Protein AF-A0A8T5UH45-F1 (afdb_monomer_lite)

Radius of gyration: 17.78 Å; chains: 1; bounding box: 39×45×55 Å

pLDDT: mean 89.27, std 14.39, range [33.75, 98.69]

Sequence (213 aa):
VLITPREVNDIIELKKLLVTEFKIDLIEAEVTALQNVPESERVCVDTTSLLKSGEGMLVGSTAKGFVLVHAEVFETQFVSSRPFRVNAGDVSAYILVPSDDTDKKYRTKYLSELKGGDQVLVVNTNGGAKRVTVGRVKIETRPMLRLELDIDNRGKKIRINYIGQNAETIRLVNSVGTPVSIVDIKVGDKVLVHIGPEATHFGIKIKENIIEK

Foldseek 3Di:
DVDDDPDPVSVVVVVVVVFPWDFFDKDKWFFADKDKDAKAKWKKFQFPDFADQQKAWFKFLDLQKTFGKTALQDDDPVDDGDRRMTRHAGQNMWTWFADPDPVDRTDIDGSVPDAFQGWHWIAGPRRTIGITTTHGMDIDMAIKMKTWIWDDDPNDTDITITIGHLDQSIFTQFPVSHTDGPVPDDGRTMGMMGGGPVNVCPPPDPDDPDDDD

Structure (mmCIF, N/CA/C/O backbone):
data_AF-A0A8T5UH45-F1
#
_entry.id   AF-A0A8T5UH45-F1
#
loop_
_atom_site.group_PDB
_atom_site.id
_atom_site.type_symbol
_atom_site.label_atom_id
_atom_site.label_alt_id
_atom_site.label_comp_id
_atom_site.label_asym_id
_atom_site.label_entity_id
_atom_site.label_seq_id
_atom_site.pdbx_PDB_ins_code
_atom_site.Cartn_x
_atom_site.Cartn_y
_atom_site.Cartn_z
_atom_site.occupancy
_atom_site.B_iso_or_equiv
_atom_site.auth_seq_id
_atom_site.auth_comp_id
_atom_site.auth_asym_id
_atom_site.auth_atom_id
_atom_site.pdbx_PDB_model_num
ATOM 1 N N . VAL A 1 1 ? 20.965 -28.470 -23.904 1.00 57.56 1 VAL A N 1
ATOM 2 C CA . VAL A 1 1 ? 20.330 -27.162 -24.193 1.00 57.56 1 VAL A CA 1
ATOM 3 C C . VAL A 1 1 ? 18.909 -27.224 -23.659 1.00 57.56 1 VAL A C 1
ATOM 5 O O . VAL A 1 1 ? 18.232 -28.183 -23.997 1.00 57.56 1 VAL A O 1
ATOM 8 N N . LEU A 1 2 ? 18.507 -26.312 -22.764 1.00 68.12 2 LEU A N 1
ATOM 9 C CA . LEU A 1 2 ? 17.214 -26.406 -22.061 1.00 68.12 2 LEU A CA 1
ATOM 10 C C . LEU A 1 2 ? 16.050 -25.824 -22.886 1.00 68.12 2 LEU A C 1
ATOM 12 O O . LEU A 1 2 ? 14.958 -26.368 -22.836 1.00 68.12 2 LEU A O 1
ATOM 16 N N . ILE A 1 3 ? 16.311 -24.799 -23.709 1.00 73.81 3 ILE A N 1
ATOM 17 C CA . ILE A 1 3 ? 15.424 -24.272 -24.761 1.00 73.81 3 ILE A CA 1
ATOM 18 C C . ILE A 1 3 ? 16.292 -23.829 -25.951 1.00 73.81 3 ILE A C 1
ATOM 20 O O . ILE A 1 3 ? 17.377 -23.277 -25.759 1.00 73.81 3 ILE A O 1
ATOM 24 N N . THR A 1 4 ? 15.822 -24.061 -27.178 1.00 86.12 4 THR A N 1
ATOM 25 C CA . THR A 1 4 ? 16.413 -23.526 -28.416 1.00 86.12 4 THR A CA 1
ATOM 26 C C . THR A 1 4 ? 15.321 -22.761 -29.159 1.00 86.12 4 THR A C 1
ATOM 28 O O . THR A 1 4 ? 14.532 -23.406 -29.850 1.00 86.12 4 THR A O 1
ATOM 31 N N . PRO A 1 5 ? 15.228 -21.428 -28.990 1.00 80.31 5 PRO A N 1
ATOM 32 C CA . PRO A 1 5 ? 14.215 -20.623 -29.664 1.00 80.31 5 PRO A CA 1
ATOM 33 C C . PRO A 1 5 ? 14.399 -20.744 -31.178 1.00 80.31 5 PRO A C 1
ATOM 35 O O . PRO A 1 5 ? 15.510 -20.561 -31.678 1.00 80.31 5 PRO A O 1
ATOM 38 N N . ARG A 1 6 ? 13.332 -21.082 -31.896 1.00 87.75 6 ARG A N 1
ATOM 39 C CA . ARG A 1 6 ? 13.296 -21.162 -33.363 1.00 87.75 6 ARG A CA 1
ATOM 40 C C . ARG A 1 6 ? 12.590 -19.953 -33.957 1.00 87.75 6 ARG A C 1
ATOM 42 O O . ARG A 1 6 ? 12.954 -19.515 -35.043 1.00 87.75 6 ARG A O 1
ATOM 49 N N . GLU A 1 7 ? 11.637 -19.389 -33.223 1.00 90.19 7 GLU A N 1
ATOM 50 C CA . GLU A 1 7 ? 10.856 -18.232 -33.645 1.00 90.19 7 GLU A CA 1
ATOM 51 C C . GLU A 1 7 ? 10.816 -17.152 -32.558 1.00 90.19 7 GLU A C 1
ATOM 53 O O . GLU A 1 7 ? 11.046 -17.403 -31.375 1.00 90.19 7 GLU A O 1
ATOM 58 N N . VAL A 1 8 ? 10.490 -15.915 -32.950 1.00 82.50 8 VAL A N 1
ATOM 59 C CA . VAL A 1 8 ? 10.369 -14.775 -32.019 1.00 82.50 8 VAL A CA 1
ATOM 60 C C . VAL A 1 8 ? 9.358 -15.070 -30.903 1.00 82.50 8 VAL A C 1
ATOM 62 O O . VAL A 1 8 ? 9.530 -14.614 -29.771 1.00 82.50 8 VAL A O 1
ATOM 65 N N . ASN A 1 9 ? 8.330 -15.870 -31.195 1.00 84.56 9 ASN A N 1
ATOM 66 C CA . ASN A 1 9 ? 7.299 -16.228 -30.229 1.00 84.56 9 ASN A CA 1
ATOM 67 C C . ASN A 1 9 ? 7.838 -17.103 -29.080 1.00 84.56 9 ASN A C 1
ATOM 69 O O . ASN A 1 9 ? 7.423 -16.919 -27.937 1.00 84.56 9 ASN A O 1
ATOM 73 N N . ASP A 1 10 ? 8.844 -17.947 -29.338 1.00 83.75 10 ASP A N 1
ATOM 74 C CA . ASP A 1 10 ? 9.494 -18.779 -28.313 1.00 83.75 10 ASP A CA 1
ATOM 75 C C . ASP A 1 10 ? 10.215 -17.919 -27.264 1.00 83.75 10 ASP A C 1
ATOM 77 O O . ASP A 1 10 ? 10.260 -18.249 -26.079 1.00 83.75 10 ASP A O 1
ATOM 81 N N . ILE A 1 11 ? 10.759 -16.771 -27.685 1.00 80.31 11 ILE A N 1
ATOM 82 C CA . ILE A 1 11 ? 11.401 -15.799 -26.788 1.00 80.31 11 ILE A CA 1
ATOM 83 C C . ILE A 1 11 ? 10.349 -15.106 -25.912 1.00 80.31 11 ILE A C 1
ATOM 85 O O . ILE A 1 11 ? 10.593 -14.849 -24.731 1.00 80.31 11 ILE A O 1
ATOM 89 N N . ILE A 1 12 ? 9.167 -14.815 -26.463 1.00 78.25 12 ILE A N 1
ATOM 90 C CA . ILE A 1 12 ? 8.052 -14.212 -25.718 1.00 78.25 12 ILE A CA 1
ATOM 91 C C . ILE A 1 12 ? 7.515 -15.197 -24.673 1.00 78.25 12 ILE A C 1
ATOM 93 O O . ILE A 1 12 ? 7.260 -14.798 -23.535 1.00 78.25 12 ILE A O 1
ATOM 97 N N . GLU A 1 13 ? 7.371 -16.474 -25.020 1.00 76.38 13 GLU A N 1
ATOM 98 C CA . GLU A 1 13 ? 6.962 -17.516 -24.073 1.00 76.38 13 GLU A CA 1
ATOM 99 C C . GLU A 1 13 ? 8.014 -17.767 -22.996 1.00 76.38 13 GLU A C 1
ATOM 101 O O . GLU A 1 13 ? 7.677 -17.795 -21.812 1.00 76.38 13 GLU A O 1
ATOM 106 N N . LEU A 1 14 ? 9.295 -17.828 -23.365 1.00 77.38 14 LEU A N 1
ATOM 107 C CA . LEU A 1 14 ? 10.383 -17.908 -22.394 1.00 77.38 14 LEU A CA 1
ATOM 108 C C . LEU A 1 14 ? 10.359 -16.711 -21.438 1.00 77.38 14 LEU A C 1
ATOM 110 O O . LEU A 1 14 ? 10.505 -16.881 -20.232 1.00 77.38 14 LEU A O 1
ATOM 114 N N . LYS A 1 15 ? 10.108 -15.499 -21.946 1.00 69.19 15 LYS A N 1
ATOM 115 C CA . LYS A 1 15 ? 9.964 -14.308 -21.102 1.00 69.19 15 LYS A CA 1
ATOM 116 C C . LYS A 1 15 ? 8.815 -14.457 -20.105 1.00 69.19 15 LYS A C 1
ATOM 118 O O . LYS A 1 15 ? 9.002 -14.070 -18.959 1.00 69.19 15 LYS A O 1
ATOM 123 N N . LYS A 1 16 ? 7.671 -15.034 -20.498 1.00 65.75 16 LYS A N 1
ATOM 124 C CA . LYS A 1 16 ? 6.553 -15.323 -19.574 1.00 65.75 16 LYS A CA 1
ATOM 125 C C . LYS A 1 16 ? 6.960 -16.311 -18.479 1.00 65.75 16 LYS A C 1
ATOM 127 O O . LYS A 1 16 ? 6.572 -16.114 -17.336 1.00 65.75 16 LYS A O 1
ATOM 132 N N . LEU A 1 17 ? 7.774 -17.314 -18.809 1.00 65.75 17 LEU A N 1
ATOM 133 C CA . LEU A 1 17 ? 8.314 -18.279 -17.841 1.00 65.75 17 LEU A CA 1
ATOM 134 C C . LEU A 1 17 ? 9.379 -17.670 -16.910 1.00 65.75 17 LEU A C 1
ATOM 136 O O . LEU A 1 17 ? 9.588 -18.171 -15.809 1.00 65.75 17 LEU A O 1
ATOM 140 N N . LEU A 1 18 ? 10.043 -16.593 -17.340 1.00 61.50 18 LEU A N 1
ATOM 141 C CA . LEU A 1 18 ? 11.021 -15.844 -16.545 1.00 61.50 18 LEU A CA 1
ATOM 142 C C . LEU A 1 18 ? 10.381 -14.785 -15.636 1.00 61.50 18 LEU A C 1
ATOM 144 O O . LEU A 1 18 ? 11.037 -14.331 -14.696 1.00 61.50 18 LEU A O 1
ATOM 148 N N . VAL A 1 19 ? 9.128 -14.373 -15.884 1.00 57.53 19 VAL A N 1
ATOM 149 C CA . VAL A 1 19 ? 8.422 -13.490 -14.948 1.00 57.53 19 VAL A CA 1
ATOM 150 C C . VAL A 1 19 ? 8.153 -14.295 -13.685 1.00 57.53 19 VAL A C 1
ATOM 152 O O . VAL A 1 19 ? 7.333 -15.207 -13.668 1.00 57.53 19 VAL A O 1
ATOM 155 N N . THR A 1 20 ? 8.864 -13.954 -12.613 1.00 58.91 20 THR A N 1
ATOM 156 C CA . THR A 1 20 ? 8.661 -14.533 -11.284 1.00 58.91 20 THR A CA 1
ATOM 157 C C . THR A 1 20 ? 7.371 -13.970 -10.686 1.00 58.91 20 THR A C 1
ATOM 159 O O . THR A 1 20 ? 7.397 -13.168 -9.753 1.00 58.91 20 THR A O 1
ATOM 162 N N . GLU A 1 21 ? 6.230 -14.328 -11.273 1.00 68.62 21 GLU A N 1
ATOM 163 C CA . GLU A 1 21 ? 4.930 -14.060 -10.676 1.00 68.62 21 GLU A CA 1
ATOM 164 C C . GLU A 1 21 ? 4.758 -15.026 -9.512 1.00 68.62 21 GLU A C 1
ATOM 166 O O . GLU A 1 21 ? 4.741 -16.247 -9.674 1.00 68.62 21 GLU A O 1
ATOM 171 N N . PHE A 1 22 ? 4.667 -14.476 -8.310 1.00 82.62 22 PHE A N 1
ATOM 172 C CA . PHE A 1 22 ? 4.304 -15.251 -7.138 1.00 82.62 22 PHE A CA 1
ATOM 173 C C . PHE A 1 22 ? 2.992 -14.730 -6.582 1.00 82.62 22 PHE A C 1
ATOM 175 O O . PHE A 1 22 ? 2.611 -13.578 -6.781 1.00 82.62 22 PHE A O 1
ATOM 182 N N . LYS A 1 23 ? 2.285 -15.609 -5.881 1.00 90.94 23 LYS A N 1
ATOM 183 C CA . LYS A 1 23 ? 1.015 -15.268 -5.260 1.00 90.94 23 LYS A CA 1
ATOM 184 C C . LYS A 1 23 ? 1.233 -14.762 -3.836 1.00 90.94 23 LYS A C 1
ATOM 186 O O . LYS A 1 23 ? 2.002 -15.367 -3.080 1.00 90.94 23 LYS A O 1
ATOM 191 N N . ILE A 1 24 ? 0.557 -13.669 -3.507 1.00 94.19 24 ILE A N 1
ATOM 192 C CA . ILE A 1 24 ? 0.367 -13.138 -2.160 1.00 94.19 24 ILE A CA 1
ATOM 193 C C . ILE A 1 24 ? -1.086 -13.393 -1.774 1.00 94.19 24 ILE A C 1
ATOM 195 O O . ILE A 1 24 ? -1.999 -13.054 -2.525 1.00 94.19 24 ILE A O 1
ATOM 199 N N . ASP A 1 25 ? -1.298 -13.999 -0.611 1.00 94.25 25 ASP A N 1
ATOM 200 C CA . ASP A 1 25 ? -2.644 -14.298 -0.135 1.00 94.25 25 ASP A CA 1
ATOM 201 C C . ASP A 1 25 ? -3.335 -13.015 0.329 1.00 94.25 25 ASP A C 1
ATOM 203 O O . ASP A 1 25 ? -2.854 -12.332 1.237 1.00 94.25 25 ASP A O 1
ATOM 207 N N . LEU A 1 26 ? -4.457 -12.693 -0.310 1.00 96.38 26 LEU A N 1
ATOM 208 C CA . LEU A 1 26 ? -5.317 -11.577 0.060 1.00 96.38 26 LEU A CA 1
ATOM 209 C C . LEU A 1 26 ? -6.531 -12.101 0.823 1.00 96.38 26 LEU A C 1
ATOM 211 O O . LEU A 1 26 ? -7.104 -13.130 0.465 1.00 96.38 26 LEU A O 1
ATOM 215 N N . ILE A 1 27 ? -6.918 -11.377 1.863 1.00 96.19 27 ILE A N 1
ATOM 216 C CA . ILE A 1 27 ? -8.088 -11.652 2.697 1.00 96.19 27 ILE A CA 1
ATOM 217 C C . ILE A 1 27 ? -8.857 -10.356 2.949 1.00 96.19 27 ILE A C 1
ATOM 219 O O . ILE A 1 27 ? -8.394 -9.274 2.597 1.00 96.19 27 ILE A O 1
ATOM 223 N N . GLU A 1 28 ? -10.023 -10.456 3.573 1.00 96.81 28 GLU A N 1
ATOM 224 C CA . GLU A 1 28 ? -10.849 -9.298 3.907 1.00 96.81 28 GLU A CA 1
ATOM 225 C C . GLU A 1 28 ? -10.483 -8.724 5.283 1.00 96.81 28 GLU A C 1
ATOM 227 O O . GLU A 1 28 ? -10.251 -9.470 6.237 1.00 96.81 28 GLU A O 1
ATOM 232 N N . ALA A 1 29 ? -10.495 -7.397 5.391 1.00 97.69 29 ALA A N 1
ATOM 233 C CA . ALA A 1 29 ? -10.530 -6.676 6.658 1.00 97.69 29 ALA A CA 1
ATOM 234 C C . ALA A 1 29 ? -11.728 -5.730 6.683 1.00 97.69 29 ALA A C 1
ATOM 236 O O . ALA A 1 29 ? -12.009 -5.064 5.685 1.00 97.69 29 ALA A O 1
ATOM 237 N N . GLU A 1 30 ? -12.409 -5.663 7.820 1.00 98.25 30 GLU A N 1
ATOM 238 C CA . GLU A 1 30 ? -13.528 -4.751 8.053 1.00 98.25 30 GLU A CA 1
ATOM 239 C C . GLU A 1 30 ? -13.021 -3.443 8.657 1.00 98.25 30 GLU A C 1
ATOM 241 O O . GLU A 1 30 ? -12.251 -3.456 9.617 1.00 98.25 30 GLU A O 1
ATOM 246 N N . VAL A 1 31 ? -13.455 -2.310 8.109 1.00 98.44 31 VAL A N 1
ATOM 247 C CA . VAL A 1 31 ? -13.149 -0.980 8.643 1.00 98.44 31 VAL A CA 1
ATOM 248 C C . VAL A 1 31 ? -13.932 -0.768 9.934 1.00 98.44 31 VAL A C 1
ATOM 250 O O . VAL A 1 31 ? -15.161 -0.750 9.926 1.00 98.44 31 VAL A O 1
ATOM 253 N N . THR A 1 32 ? -13.230 -0.564 11.045 1.00 98.44 32 THR A N 1
ATOM 254 C CA . THR A 1 32 ? -13.835 -0.412 12.378 1.00 98.44 32 THR A CA 1
ATOM 255 C C . THR A 1 32 ? -13.849 1.031 12.864 1.00 98.44 32 THR A C 1
ATOM 257 O O . THR A 1 32 ? -14.729 1.404 13.641 1.00 98.44 32 THR A O 1
ATOM 260 N N . ALA A 1 33 ? -12.920 1.866 12.393 1.00 98.38 33 ALA A N 1
ATOM 261 C CA . ALA A 1 33 ? -12.884 3.286 12.721 1.00 98.38 33 ALA A CA 1
ATOM 262 C C . ALA A 1 33 ? -12.244 4.125 11.611 1.00 98.38 33 ALA A C 1
ATOM 264 O O . ALA A 1 33 ? -11.375 3.662 10.870 1.00 98.38 33 ALA A O 1
ATOM 265 N N . LEU A 1 34 ? -12.666 5.388 11.545 1.00 98.19 34 LEU A N 1
ATOM 266 C CA . LEU A 1 34 ? -12.145 6.409 10.643 1.00 98.19 34 LEU A CA 1
ATOM 267 C C . LEU A 1 34 ? -11.740 7.637 11.456 1.00 98.19 34 LEU A C 1
ATOM 269 O O . LEU A 1 34 ? -12.511 8.117 12.288 1.00 98.19 34 LEU A O 1
ATOM 273 N N . GLN A 1 35 ? -10.548 8.166 11.199 1.00 98.25 35 GLN A N 1
ATOM 274 C CA . GLN A 1 35 ? -10.040 9.360 11.866 1.00 98.25 35 GLN A CA 1
ATOM 275 C C . GLN A 1 35 ? -9.390 10.303 10.853 1.00 98.25 35 GLN A C 1
ATOM 277 O O . GLN A 1 35 ? -8.433 9.939 10.171 1.00 98.25 35 GLN A O 1
ATOM 282 N N . ASN A 1 36 ? -9.880 11.542 10.784 1.00 97.88 36 ASN A N 1
ATOM 283 C CA . ASN A 1 36 ? -9.237 12.585 9.990 1.00 97.88 36 ASN A CA 1
ATOM 284 C C . ASN A 1 36 ? -7.872 12.943 10.586 1.00 97.88 36 ASN A C 1
ATOM 286 O O . ASN A 1 36 ? -7.750 13.187 11.787 1.00 97.88 36 ASN A O 1
ATOM 290 N N . VAL A 1 37 ? -6.868 13.030 9.722 1.00 97.50 37 VAL A N 1
ATOM 291 C CA . VAL A 1 37 ? -5.524 13.512 10.033 1.00 97.50 37 VAL A CA 1
ATOM 292 C C . VAL A 1 37 ? -5.348 14.813 9.246 1.00 97.50 37 VAL A C 1
ATOM 294 O O . VAL A 1 37 ? -5.175 14.754 8.028 1.00 97.50 37 VAL A O 1
ATOM 297 N N . PRO A 1 38 ? -5.455 15.992 9.891 1.00 95.25 38 PRO A N 1
ATOM 298 C CA . PRO A 1 38 ? -5.517 17.273 9.182 1.00 95.25 38 PRO A CA 1
ATOM 299 C C . PRO A 1 38 ? -4.327 17.524 8.256 1.00 95.25 38 PRO A C 1
ATOM 301 O O . PRO A 1 38 ? -4.492 18.092 7.179 1.00 95.25 38 PRO A O 1
ATOM 304 N N . GLU A 1 39 ? -3.145 17.074 8.669 1.00 95.38 39 GLU A N 1
ATOM 305 C CA . GLU A 1 39 ? -1.901 17.301 7.956 1.00 95.38 39 GLU A CA 1
ATOM 306 C C . GLU A 1 39 ? -0.929 16.145 8.208 1.00 95.38 39 GLU A C 1
ATOM 308 O O . GLU A 1 39 ? -0.723 15.731 9.350 1.00 95.38 39 GLU A O 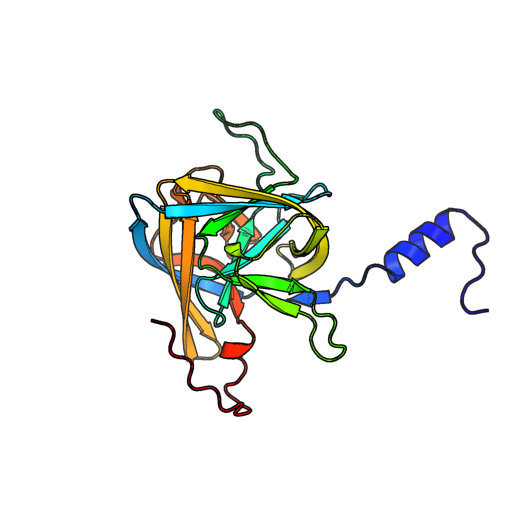1
ATOM 313 N N . SER A 1 40 ? -0.366 15.584 7.139 1.00 97.31 40 SER A N 1
ATOM 314 C CA . SER A 1 40 ? 0.657 14.539 7.198 1.00 97.31 40 SER A CA 1
ATOM 315 C C . SER A 1 40 ? 1.425 14.467 5.875 1.00 97.31 40 SER A C 1
ATOM 317 O O . SER A 1 40 ? 0.924 14.864 4.819 1.00 97.31 40 SER A O 1
ATOM 319 N N . GLU A 1 41 ? 2.658 13.967 5.935 1.00 98.06 41 GLU A N 1
ATOM 320 C CA . GLU A 1 41 ? 3.503 13.752 4.765 1.00 98.06 41 GLU A CA 1
ATOM 321 C C . GLU A 1 41 ? 3.067 12.492 4.011 1.00 98.06 41 GLU A C 1
ATOM 323 O O . GLU A 1 41 ? 3.269 11.362 4.464 1.00 98.06 41 GLU A O 1
ATOM 328 N N . ARG A 1 42 ? 2.473 12.692 2.833 1.00 97.56 42 ARG A N 1
ATOM 329 C CA . ARG A 1 42 ? 2.000 11.640 1.930 1.00 97.56 42 ARG A CA 1
ATOM 330 C C . ARG A 1 42 ? 3.104 11.210 0.979 1.00 97.56 42 ARG A C 1
ATOM 332 O O . ARG A 1 42 ? 3.658 12.041 0.263 1.00 97.56 42 ARG A O 1
ATOM 339 N N . VAL A 1 43 ? 3.315 9.905 0.851 1.00 98.62 43 VAL A N 1
ATOM 340 C CA . VAL A 1 43 ? 4.237 9.300 -0.113 1.00 98.62 43 VAL A CA 1
ATOM 341 C C . VAL A 1 43 ? 3.487 8.787 -1.344 1.00 98.62 43 VAL A C 1
ATOM 343 O O . VAL A 1 43 ? 2.579 7.961 -1.252 1.00 98.62 43 VAL A O 1
ATOM 346 N N . CYS A 1 44 ? 3.901 9.244 -2.524 1.00 98.06 44 CYS A N 1
ATOM 347 C CA . CYS A 1 44 ? 3.492 8.702 -3.820 1.00 98.06 44 CYS A CA 1
ATOM 348 C C . CYS A 1 44 ? 4.642 7.934 -4.452 1.00 98.06 44 CYS A C 1
ATOM 350 O O . CYS A 1 44 ? 5.757 8.454 -4.553 1.00 98.06 44 CYS A O 1
ATOM 352 N N . VAL A 1 45 ? 4.345 6.741 -4.951 1.00 98.62 45 VAL A N 1
ATOM 353 C CA . VAL A 1 45 ? 5.302 5.895 -5.659 1.00 98.62 45 VAL A CA 1
ATOM 354 C C . VAL A 1 45 ? 4.983 5.959 -7.150 1.00 98.62 45 VAL A C 1
ATOM 356 O O . VAL A 1 45 ? 3.974 5.414 -7.600 1.00 98.62 45 VAL A O 1
ATOM 359 N N . ASP A 1 46 ? 5.838 6.645 -7.911 1.00 98.50 46 ASP A N 1
ATOM 360 C CA . ASP A 1 46 ? 5.801 6.665 -9.374 1.00 98.50 46 ASP A CA 1
ATOM 361 C C . ASP A 1 46 ? 6.660 5.509 -9.886 1.00 98.50 46 ASP A C 1
ATOM 363 O O . ASP A 1 46 ? 7.869 5.457 -9.647 1.00 98.50 46 ASP A O 1
ATOM 367 N N . THR A 1 47 ? 6.049 4.576 -10.601 1.00 98.25 47 THR A N 1
ATOM 368 C CA . THR A 1 47 ? 6.725 3.421 -11.190 1.00 98.25 47 THR A CA 1
ATOM 369 C C . THR A 1 47 ? 7.191 3.702 -12.619 1.00 98.25 47 THR A C 1
ATOM 371 O O . THR A 1 47 ? 6.762 4.650 -13.273 1.00 98.25 47 THR A O 1
ATOM 374 N N . THR A 1 48 ? 8.088 2.859 -13.118 1.00 97.69 48 THR A N 1
ATOM 375 C CA . THR A 1 48 ? 8.568 2.878 -14.514 1.00 97.69 48 THR A CA 1
ATOM 376 C C . THR A 1 48 ? 7.684 2.068 -15.468 1.00 97.69 48 THR A C 1
ATOM 378 O O . THR A 1 48 ? 8.037 1.869 -16.627 1.00 97.69 48 THR A O 1
ATOM 381 N N . SER A 1 49 ? 6.550 1.549 -14.992 1.00 95.19 49 SER A N 1
ATOM 382 C CA . SER A 1 49 ? 5.634 0.706 -15.761 1.00 95.19 49 SER A CA 1
ATOM 383 C C . SER A 1 49 ? 4.207 1.219 -15.640 1.00 95.19 49 SER A C 1
ATOM 385 O O . SER A 1 49 ? 3.839 1.844 -14.653 1.00 95.19 49 SER A O 1
ATOM 387 N N . LEU A 1 50 ? 3.383 0.928 -16.642 1.00 97.00 50 LEU A N 1
ATOM 388 C CA . LEU A 1 50 ? 1.952 1.180 -16.542 1.00 97.00 50 LEU A CA 1
ATOM 389 C C . LEU A 1 50 ? 1.285 0.056 -15.743 1.00 97.00 50 LEU A C 1
ATOM 391 O O . LEU A 1 50 ? 1.509 -1.131 -15.994 1.00 97.00 50 LEU A O 1
ATOM 395 N N . LEU A 1 51 ? 0.468 0.461 -14.784 1.00 96.62 51 LEU A N 1
ATOM 396 C CA . LEU A 1 51 ? -0.360 -0.360 -13.920 1.00 96.62 51 LEU A CA 1
ATOM 397 C C . LEU A 1 51 ? -1.776 -0.417 -14.491 1.00 96.62 51 LEU A C 1
ATOM 399 O O . LEU A 1 51 ? -2.244 0.505 -15.166 1.00 96.62 51 LEU A O 1
ATOM 403 N N . LYS A 1 52 ? -2.455 -1.529 -14.236 1.00 94.06 52 LYS A N 1
ATOM 404 C CA . LYS A 1 52 ? -3.811 -1.792 -14.725 1.00 94.06 52 LYS A CA 1
ATOM 405 C C . LYS A 1 52 ? -4.850 -1.613 -13.620 1.00 94.06 52 LYS A C 1
ATOM 407 O O . LYS A 1 52 ? -4.537 -1.571 -12.430 1.00 94.06 52 LYS A O 1
ATOM 412 N N . SER A 1 53 ? -6.121 -1.548 -14.012 1.00 92.25 53 SER A N 1
ATOM 413 C CA . SER A 1 53 ? -7.2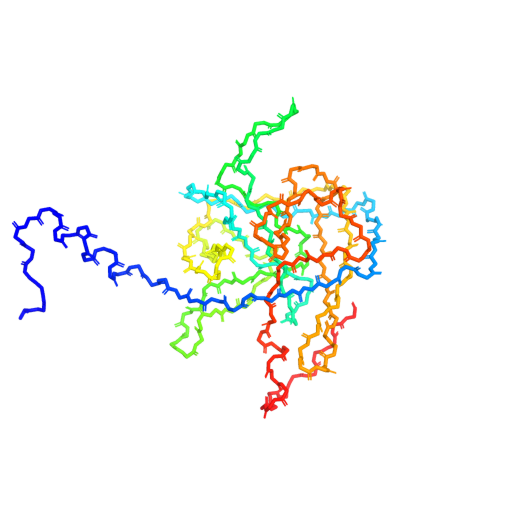20 -1.672 -13.050 1.00 92.25 53 SER A CA 1
ATOM 414 C C . SER A 1 53 ? -7.086 -2.971 -12.251 1.00 92.25 53 SER A C 1
ATOM 416 O O . SER A 1 53 ? -6.720 -4.010 -12.802 1.00 92.25 53 SER A O 1
ATOM 418 N N . GLY A 1 54 ? -7.324 -2.885 -10.945 1.00 91.00 54 GLY A N 1
ATOM 419 C CA . GLY A 1 54 ? -7.091 -3.969 -9.998 1.00 91.00 54 GLY A CA 1
ATOM 420 C C . GLY A 1 54 ? -5.641 -4.161 -9.541 1.00 91.00 54 GLY A C 1
ATOM 421 O O . GLY A 1 54 ? -5.425 -4.962 -8.640 1.00 91.00 54 GLY A O 1
ATOM 422 N N . GLU A 1 55 ? -4.657 -3.449 -10.105 1.00 96.75 55 GLU A N 1
ATOM 423 C CA . GLU A 1 55 ? -3.263 -3.479 -9.639 1.00 96.75 55 GLU A CA 1
ATOM 424 C C . GLU A 1 55 ? -2.970 -2.358 -8.634 1.00 96.75 55 GLU A C 1
ATOM 426 O O . GLU A 1 55 ? -3.467 -1.236 -8.757 1.00 96.75 55 GLU A O 1
ATOM 431 N N . GLY A 1 56 ? -2.138 -2.657 -7.640 1.00 98.12 56 GLY A N 1
ATOM 432 C CA . GLY A 1 56 ? -1.812 -1.738 -6.558 1.00 98.12 56 GLY A CA 1
ATOM 433 C C . GLY A 1 56 ? -0.577 -2.154 -5.770 1.00 98.12 56 GLY A C 1
ATOM 434 O O . GLY A 1 56 ? 0.183 -3.020 -6.200 1.00 98.12 56 GLY A O 1
ATOM 435 N N . MET A 1 57 ? -0.378 -1.541 -4.608 1.00 98.56 57 MET A N 1
ATOM 436 C CA . MET A 1 57 ? 0.692 -1.876 -3.664 1.00 98.56 57 MET A CA 1
ATOM 437 C C . MET A 1 57 ? 0.096 -2.232 -2.304 1.00 98.56 57 MET A C 1
ATOM 439 O O . MET A 1 57 ? -0.933 -1.693 -1.906 1.00 98.56 57 MET A O 1
ATOM 443 N N . LEU A 1 58 ? 0.758 -3.139 -1.589 1.00 98.38 58 LEU A N 1
ATOM 444 C CA . LEU A 1 58 ? 0.381 -3.529 -0.233 1.00 98.38 58 LEU A CA 1
ATOM 445 C C . LEU A 1 58 ? 1.088 -2.619 0.774 1.00 98.38 58 LEU A C 1
ATOM 447 O O . LEU A 1 58 ? 2.316 -2.661 0.882 1.00 98.38 58 LEU A O 1
ATOM 451 N N . VAL A 1 59 ? 0.306 -1.802 1.487 1.00 98.56 59 VAL A N 1
ATOM 452 C CA . VAL A 1 59 ? 0.787 -0.744 2.391 1.00 98.56 59 VAL A CA 1
ATOM 453 C C . VAL A 1 59 ? 0.064 -0.810 3.736 1.00 98.56 59 VAL A C 1
ATOM 455 O O . VAL A 1 59 ? -1.152 -0.971 3.775 1.00 98.56 59 VAL A O 1
ATOM 458 N N . GLY A 1 60 ? 0.777 -0.661 4.849 1.00 97.25 60 GLY A N 1
ATOM 459 C CA . GLY A 1 60 ? 0.177 -0.664 6.186 1.00 97.25 60 GLY A CA 1
ATOM 460 C C . GLY A 1 60 ? 1.020 0.087 7.206 1.00 97.25 60 GLY A C 1
ATOM 461 O O . GLY A 1 60 ? 2.236 0.158 7.074 1.00 97.25 60 GLY A O 1
ATOM 462 N N . SER A 1 61 ? 0.396 0.645 8.242 1.00 95.25 61 SER A N 1
ATOM 463 C CA . SER A 1 61 ? 1.106 1.410 9.284 1.00 95.25 61 SER A CA 1
ATOM 464 C C . SER A 1 61 ? 1.957 0.540 10.217 1.00 95.25 61 SER A C 1
ATOM 466 O O . SER A 1 61 ? 2.743 1.064 10.990 1.00 95.25 61 SER A O 1
ATOM 468 N N . THR A 1 62 ? 1.787 -0.783 10.173 1.00 89.81 62 THR A N 1
ATOM 469 C CA . THR A 1 62 ? 2.541 -1.763 10.974 1.00 89.81 62 THR A CA 1
ATOM 470 C C . THR A 1 62 ? 2.892 -2.955 10.101 1.00 89.81 62 THR A C 1
ATOM 472 O O . THR A 1 62 ? 2.173 -3.246 9.140 1.00 89.81 62 THR A O 1
ATOM 475 N N . ALA A 1 63 ? 3.918 -3.717 10.465 1.00 87.12 63 ALA A N 1
ATOM 476 C CA . ALA A 1 63 ? 4.276 -4.932 9.730 1.00 87.12 63 ALA A CA 1
ATOM 477 C C . ALA A 1 63 ? 3.289 -6.108 9.936 1.00 87.12 63 ALA A C 1
ATOM 479 O O . ALA A 1 63 ? 3.468 -7.182 9.353 1.00 87.12 63 ALA A O 1
ATOM 480 N N . LYS A 1 64 ? 2.216 -5.915 10.721 1.00 90.62 64 LYS A N 1
ATOM 481 C CA . LYS A 1 64 ? 1.158 -6.909 10.982 1.00 90.62 64 LYS A CA 1
ATOM 482 C C . LYS A 1 64 ? 0.209 -7.111 9.807 1.00 90.62 64 LYS A C 1
ATOM 484 O O . LYS A 1 64 ? -0.315 -8.211 9.635 1.00 90.62 64 LYS A O 1
ATOM 489 N N . GLY A 1 65 ? -0.017 -6.090 8.986 1.00 94.19 65 GLY A N 1
ATOM 490 C CA . GLY A 1 65 ? -0.839 -6.248 7.795 1.00 94.19 65 GLY A CA 1
ATOM 491 C C . GLY A 1 65 ? -0.905 -5.015 6.914 1.00 94.19 65 GLY A C 1
ATOM 492 O O . GLY A 1 65 ? -0.623 -3.899 7.340 1.00 94.19 65 GLY A O 1
ATOM 493 N N . PHE A 1 66 ? -1.256 -5.270 5.660 1.00 97.88 66 PHE A N 1
ATOM 494 C CA . PHE A 1 66 ? -1.083 -4.355 4.544 1.00 97.88 66 PHE A CA 1
ATOM 495 C C . PHE A 1 66 ? -2.364 -4.286 3.729 1.00 97.88 66 PHE A C 1
ATOM 497 O O . PHE A 1 66 ? -2.854 -5.314 3.272 1.00 97.88 66 PHE A O 1
ATOM 504 N N . VAL A 1 67 ? -2.887 -3.090 3.513 1.00 98.31 67 VAL A N 1
ATOM 505 C CA . VAL A 1 67 ? -4.057 -2.841 2.675 1.00 98.31 67 VAL A CA 1
ATOM 506 C C . VAL A 1 67 ? -3.634 -2.743 1.213 1.00 98.31 67 VAL A C 1
ATOM 508 O O . VAL A 1 67 ? -2.578 -2.185 0.903 1.00 98.31 67 VAL A O 1
ATOM 511 N N . LEU A 1 68 ? -4.444 -3.287 0.302 1.00 98.50 68 LEU A N 1
ATOM 512 C CA . LEU A 1 68 ? -4.214 -3.154 -1.134 1.00 98.50 68 LEU A CA 1
ATOM 513 C C . LEU A 1 68 ? -4.653 -1.765 -1.620 1.00 98.50 68 LEU A C 1
ATOM 515 O O . LEU A 1 68 ? -5.838 -1.512 -1.856 1.00 98.50 68 LEU A O 1
ATOM 519 N N . VAL A 1 69 ? -3.674 -0.875 -1.785 1.00 98.62 69 VAL A N 1
ATOM 520 C CA . VAL A 1 69 ? -3.854 0.490 -2.290 1.00 98.62 69 VAL A CA 1
ATOM 521 C C . VAL A 1 69 ? -3.763 0.474 -3.807 1.00 98.62 69 VAL A C 1
ATOM 523 O O . VAL A 1 69 ? -2.729 0.127 -4.380 1.00 98.62 69 VAL A O 1
ATOM 526 N N . HIS A 1 70 ? -4.858 0.831 -4.461 1.00 98.44 70 HIS A N 1
ATOM 527 C CA . HIS A 1 70 ? -5.017 0.735 -5.905 1.00 98.44 70 HIS A CA 1
ATOM 528 C C . HIS A 1 70 ? -4.282 1.865 -6.648 1.00 98.44 70 HIS A C 1
ATOM 530 O O . HIS A 1 70 ? -4.120 2.977 -6.141 1.00 98.44 70 HIS A O 1
ATOM 536 N N . ALA A 1 71 ? -3.812 1.569 -7.860 1.00 97.69 71 ALA A N 1
ATOM 537 C CA . ALA A 1 71 ? -3.141 2.535 -8.723 1.00 97.69 71 ALA A CA 1
ATOM 538 C C . ALA A 1 71 ? -4.086 3.627 -9.258 1.00 97.69 71 ALA A C 1
ATOM 540 O O . ALA A 1 71 ? -5.271 3.403 -9.490 1.00 97.69 71 ALA A O 1
ATOM 541 N N . GLU A 1 72 ? -3.548 4.816 -9.536 1.00 95.88 72 GLU A N 1
ATOM 542 C CA . GLU A 1 72 ? -4.298 5.984 -10.030 1.00 95.88 72 GLU A CA 1
ATOM 543 C C . GLU A 1 72 ? -4.653 5.849 -11.529 1.00 95.88 72 GLU A C 1
ATOM 545 O O . GLU A 1 72 ? -4.260 6.661 -12.362 1.00 95.88 72 GLU A O 1
ATOM 550 N N . VAL A 1 73 ? -5.365 4.785 -11.907 1.00 94.19 73 VAL A N 1
ATOM 551 C CA . VAL A 1 73 ? -5.659 4.440 -13.316 1.00 94.19 73 VAL A CA 1
ATOM 552 C C . VAL A 1 73 ? -6.993 4.991 -13.824 1.00 94.19 73 VAL A C 1
ATOM 554 O O . VAL A 1 73 ? -7.252 4.917 -15.020 1.00 94.19 73 VAL A O 1
ATOM 557 N N . PHE A 1 74 ? -7.850 5.514 -12.944 1.00 89.44 74 PHE A N 1
ATOM 558 C CA . PHE A 1 74 ? -9.130 6.097 -13.347 1.00 89.44 74 PHE A CA 1
ATOM 559 C C . PHE A 1 74 ? -9.040 7.613 -13.365 1.00 89.44 74 PHE A C 1
ATOM 561 O O . PHE A 1 74 ? -8.542 8.222 -12.417 1.00 89.44 74 PHE A O 1
ATOM 568 N N . GLU A 1 75 ? -9.583 8.201 -14.420 1.00 85.81 75 GLU A N 1
ATOM 569 C CA . GLU A 1 75 ? -9.777 9.640 -14.519 1.00 85.81 75 GLU A CA 1
ATOM 570 C C . GLU A 1 75 ? -10.940 10.074 -13.626 1.00 85.81 75 GLU A C 1
ATOM 572 O O . GLU A 1 75 ? -11.912 9.337 -13.434 1.00 85.81 75 GLU A O 1
ATOM 577 N N . THR A 1 76 ? -10.833 11.272 -13.068 1.00 77.69 76 THR A N 1
ATOM 578 C CA . THR A 1 76 ? -11.942 11.958 -12.403 1.00 77.69 76 THR A CA 1
ATOM 579 C C . THR A 1 76 ? -12.268 13.237 -13.164 1.00 77.69 76 THR A C 1
ATOM 581 O O . THR A 1 76 ? -11.563 13.619 -14.097 1.00 77.69 76 THR A O 1
ATOM 584 N N . GLN A 1 77 ? -13.334 13.931 -12.766 1.00 76.00 77 GLN A N 1
ATOM 585 C CA . GLN A 1 77 ? -13.680 15.227 -13.363 1.00 76.00 77 GLN A CA 1
ATOM 586 C C . GLN A 1 77 ? -12.602 16.296 -13.118 1.00 76.00 77 GLN A C 1
ATOM 588 O O . GLN A 1 77 ? -12.534 17.282 -13.848 1.00 76.00 77 GLN A O 1
ATOM 593 N N . PHE A 1 78 ? -11.757 16.097 -12.104 1.00 77.00 78 PHE A N 1
ATOM 594 C CA . PHE A 1 78 ? -10.765 17.069 -11.655 1.00 77.00 78 PHE A CA 1
ATOM 595 C C . PHE A 1 78 ? -9.324 16.650 -11.968 1.00 77.00 78 PHE A C 1
ATOM 597 O O . PHE A 1 78 ? -8.430 17.499 -11.977 1.00 77.00 78 PHE A O 1
ATOM 604 N N . VAL A 1 79 ? -9.067 15.356 -12.199 1.00 81.81 79 VAL A N 1
ATOM 605 C CA . VAL A 1 79 ? -7.708 14.811 -12.297 1.00 81.81 79 VAL A CA 1
ATOM 606 C C . VAL A 1 79 ? -7.610 13.737 -13.383 1.00 81.81 79 VAL A C 1
ATOM 608 O O . VAL A 1 79 ? -8.318 12.731 -13.357 1.00 81.81 79 VAL A O 1
ATOM 611 N N . SER A 1 80 ? -6.673 13.921 -14.318 1.00 84.44 80 SER A N 1
ATOM 612 C CA . SER A 1 80 ? -6.301 12.895 -15.302 1.00 84.44 80 SER A CA 1
ATOM 613 C C . SER A 1 80 ? -5.634 11.695 -14.635 1.00 84.44 80 SER A C 1
ATOM 615 O O . SER A 1 80 ? -4.884 11.853 -13.668 1.00 84.44 80 SER A O 1
ATOM 617 N N . SER A 1 81 ? -5.843 10.507 -15.201 1.00 90.38 81 SER A N 1
ATOM 618 C CA . SER A 1 81 ? -5.227 9.281 -14.699 1.00 90.38 81 SER A CA 1
ATOM 619 C C . SER A 1 81 ? -3.700 9.338 -14.788 1.00 90.38 81 SER A C 1
ATOM 621 O O . SER A 1 81 ? -3.103 9.931 -15.692 1.00 90.38 81 SER A O 1
ATOM 623 N N . ARG A 1 82 ? -3.046 8.693 -13.825 1.00 95.56 82 ARG A N 1
ATOM 624 C CA . ARG A 1 82 ? -1.600 8.475 -13.785 1.00 95.56 82 ARG A CA 1
ATOM 625 C C . ARG A 1 82 ? -1.370 6.991 -13.555 1.00 95.56 82 ARG A C 1
ATOM 627 O O . ARG A 1 82 ? -0.989 6.597 -12.455 1.00 95.56 82 ARG A O 1
ATOM 634 N N . PRO A 1 83 ? -1.565 6.148 -14.582 1.00 95.69 83 PRO A N 1
ATOM 635 C CA . PRO A 1 83 ? -1.518 4.698 -14.431 1.00 95.69 83 PRO A CA 1
ATOM 636 C C . PRO A 1 83 ? -0.143 4.151 -14.030 1.00 95.69 83 PRO A C 1
ATOM 638 O O . PRO A 1 83 ? 0.006 2.956 -13.890 1.00 95.69 83 PRO A O 1
ATOM 641 N N . PHE A 1 84 ? 0.872 4.983 -13.821 1.00 97.12 84 PHE A N 1
ATOM 642 C CA . PHE A 1 84 ? 2.168 4.603 -13.258 1.00 97.12 84 PHE A CA 1
ATOM 643 C C . PHE A 1 84 ? 2.292 4.904 -11.752 1.00 97.12 84 PHE A C 1
ATOM 645 O O . PHE A 1 84 ? 3.319 4.572 -11.162 1.00 97.12 84 PHE A O 1
ATOM 652 N N . ARG A 1 85 ? 1.300 5.554 -11.126 1.00 98.00 85 ARG A N 1
ATOM 653 C CA . ARG A 1 85 ? 1.354 6.073 -9.751 1.00 98.00 85 ARG A CA 1
ATOM 654 C C . ARG A 1 85 ? 0.480 5.273 -8.791 1.00 98.00 85 ARG A C 1
ATOM 656 O O . ARG A 1 85 ? -0.670 4.962 -9.094 1.00 98.00 85 ARG A O 1
ATOM 663 N N . VAL A 1 86 ? 0.998 5.069 -7.582 1.00 98.38 86 VAL A N 1
ATOM 664 C CA . VAL A 1 86 ? 0.209 4.713 -6.395 1.00 98.38 86 VAL A CA 1
ATOM 665 C C . VAL A 1 86 ? 0.394 5.801 -5.337 1.00 98.38 86 VAL A C 1
ATOM 667 O O . VAL A 1 86 ? 1.519 6.128 -4.952 1.00 98.38 86 VAL A O 1
ATOM 670 N N . ASN A 1 87 ? -0.713 6.376 -4.866 1.00 97.69 87 ASN A N 1
ATOM 671 C CA . ASN A 1 87 ? -0.733 7.299 -3.730 1.00 97.69 87 ASN A CA 1
ATOM 672 C C . ASN A 1 87 ? -0.720 6.459 -2.442 1.00 97.69 87 ASN A C 1
ATOM 674 O O . ASN A 1 87 ? -1.771 6.145 -1.895 1.00 97.69 87 ASN A O 1
ATOM 678 N N . ALA A 1 88 ? 0.470 6.008 -2.046 1.00 97.94 88 ALA A N 1
ATOM 679 C CA . ALA A 1 88 ? 0.656 4.823 -1.218 1.00 97.94 88 ALA A CA 1
ATOM 680 C C . ALA A 1 88 ? 0.177 4.991 0.229 1.00 97.94 88 ALA A C 1
ATOM 682 O O . ALA A 1 88 ? -0.601 4.167 0.696 1.00 97.94 88 ALA A O 1
ATOM 683 N N . GLY A 1 89 ? 0.603 6.038 0.931 1.00 98.12 89 GLY A N 1
ATOM 684 C CA . GLY A 1 89 ? 0.262 6.245 2.340 1.00 98.12 89 GLY A CA 1
ATOM 685 C C . GLY A 1 89 ? 1.075 7.373 2.962 1.00 98.12 89 GLY A C 1
ATOM 686 O O . GLY A 1 89 ? 1.590 8.223 2.234 1.00 98.12 89 GLY A O 1
ATOM 687 N N . ASP A 1 90 ? 1.195 7.400 4.285 1.00 98.12 90 ASP A N 1
ATOM 688 C CA . ASP A 1 90 ? 2.054 8.349 4.996 1.00 98.12 90 ASP A CA 1
ATOM 689 C C . ASP A 1 90 ? 3.526 7.882 5.071 1.00 98.12 90 ASP A C 1
ATOM 691 O O . ASP A 1 90 ? 3.846 6.720 4.822 1.00 98.12 90 ASP A O 1
ATOM 695 N N . VAL A 1 91 ? 4.445 8.784 5.423 1.00 97.69 91 VAL A N 1
ATOM 696 C CA . VAL A 1 91 ? 5.897 8.505 5.516 1.00 97.69 91 VAL A CA 1
ATOM 697 C C . VAL A 1 91 ? 6.293 7.382 6.480 1.00 97.69 91 VAL A C 1
ATOM 699 O O . VAL A 1 91 ? 7.360 6.789 6.288 1.00 97.69 91 VAL A O 1
ATOM 702 N N . SER A 1 92 ? 5.479 7.090 7.498 1.00 95.94 92 SER A N 1
ATOM 703 C CA . SER A 1 92 ? 5.748 6.035 8.484 1.00 95.94 92 SER A CA 1
ATOM 704 C C . SER A 1 92 ? 5.213 4.665 8.070 1.00 95.94 92 SER A C 1
ATOM 706 O O . SER A 1 92 ? 5.595 3.661 8.665 1.00 95.94 92 SER A O 1
ATOM 708 N N . ALA A 1 93 ? 4.364 4.591 7.042 1.00 97.62 93 ALA A N 1
ATOM 709 C CA . ALA A 1 93 ? 3.800 3.325 6.610 1.00 97.62 93 ALA A CA 1
ATOM 710 C C . ALA A 1 93 ? 4.857 2.408 5.978 1.00 97.62 93 ALA A C 1
ATOM 712 O O . ALA A 1 93 ? 5.778 2.837 5.276 1.00 97.62 93 ALA A O 1
ATOM 713 N N . TYR A 1 94 ? 4.678 1.111 6.193 1.00 97.44 94 TYR A N 1
ATOM 714 C CA . TYR A 1 94 ? 5.419 0.057 5.528 1.00 97.44 94 TYR A CA 1
ATOM 715 C C . TYR A 1 94 ? 4.797 -0.284 4.177 1.00 97.44 94 TYR A C 1
ATOM 717 O O . TYR A 1 94 ? 3.580 -0.267 4.003 1.00 97.44 94 TYR A O 1
ATOM 725 N N . ILE A 1 95 ? 5.645 -0.706 3.247 1.00 98.00 95 ILE A N 1
ATOM 726 C CA . ILE A 1 95 ? 5.283 -1.294 1.959 1.00 98.00 95 ILE A CA 1
ATOM 727 C C . ILE A 1 95 ? 5.940 -2.668 1.812 1.00 98.00 95 ILE A C 1
ATOM 729 O O . ILE A 1 95 ? 7.066 -2.887 2.275 1.00 98.00 95 ILE A O 1
ATOM 733 N N . LEU A 1 96 ? 5.257 -3.595 1.136 1.00 96.19 96 LEU A N 1
ATOM 734 C CA . LEU A 1 96 ? 5.884 -4.842 0.706 1.00 96.19 96 LEU A CA 1
ATOM 735 C C . LEU A 1 96 ? 6.780 -4.615 -0.511 1.00 96.19 96 LEU A C 1
ATOM 737 O O . LEU A 1 96 ? 6.336 -4.199 -1.584 1.00 96.19 96 LEU A O 1
ATOM 741 N N . VAL A 1 97 ? 8.053 -4.957 -0.351 1.00 95.56 97 VAL A N 1
ATOM 742 C CA . VAL A 1 97 ? 9.052 -4.932 -1.418 1.00 95.56 97 VAL A CA 1
ATOM 743 C C . VAL A 1 97 ? 9.561 -6.344 -1.685 1.00 95.56 97 VAL A C 1
ATOM 745 O O . VAL A 1 97 ? 9.463 -7.218 -0.814 1.00 95.56 97 VAL A O 1
ATOM 748 N N . PRO A 1 98 ? 10.100 -6.610 -2.883 1.00 93.38 98 PRO A N 1
ATOM 749 C CA . PRO A 1 98 ? 10.651 -7.917 -3.172 1.00 93.38 98 PRO A CA 1
ATOM 750 C C . PRO A 1 98 ? 11.809 -8.243 -2.223 1.00 93.38 98 PRO A C 1
ATOM 752 O O . PRO A 1 98 ? 12.570 -7.360 -1.822 1.00 93.38 98 PRO A O 1
ATOM 755 N N . SER A 1 99 ? 11.930 -9.516 -1.862 1.00 89.94 99 SER A N 1
ATOM 756 C CA . SER A 1 99 ? 13.092 -10.013 -1.131 1.00 89.94 99 SER A CA 1
ATOM 757 C C . SER A 1 99 ? 14.136 -10.547 -2.110 1.00 89.94 99 SER A C 1
ATOM 759 O O . SER A 1 99 ? 13.785 -11.052 -3.186 1.00 89.94 99 SER A O 1
ATOM 761 N N . ASP A 1 100 ? 15.400 -10.442 -1.710 1.00 83.69 100 ASP A N 1
ATOM 762 C CA . ASP A 1 100 ? 16.541 -11.096 -2.361 1.00 83.69 100 ASP A CA 1
ATOM 763 C C . ASP A 1 100 ? 16.910 -12.421 -1.663 1.00 83.69 100 ASP A C 1
ATOM 765 O O . ASP A 1 100 ? 17.723 -13.190 -2.165 1.00 83.69 100 ASP A O 1
ATOM 769 N N . ASP A 1 101 ? 16.290 -12.693 -0.510 1.00 81.94 101 ASP A N 1
ATOM 770 C CA . ASP A 1 101 ? 16.378 -13.961 0.218 1.00 81.94 101 ASP A CA 1
ATOM 771 C C . ASP A 1 101 ? 15.611 -15.057 -0.541 1.00 81.94 101 ASP A C 1
ATOM 773 O O . ASP A 1 101 ? 14.456 -14.854 -0.922 1.00 81.94 101 ASP A O 1
ATOM 777 N N . THR A 1 102 ? 16.234 -16.219 -0.743 1.00 74.62 102 THR A N 1
ATOM 778 C CA . THR A 1 102 ? 15.630 -17.364 -1.439 1.00 74.62 102 THR A CA 1
ATOM 779 C C . THR A 1 102 ? 14.432 -17.953 -0.700 1.00 74.62 102 THR A C 1
ATOM 781 O O . THR A 1 102 ? 13.539 -18.504 -1.345 1.00 74.62 102 THR A O 1
ATOM 784 N N . ASP A 1 103 ? 14.377 -17.808 0.625 1.00 79.50 103 ASP A N 1
ATOM 785 C CA . ASP A 1 103 ? 13.342 -18.419 1.466 1.00 79.50 103 ASP A CA 1
ATOM 786 C C . ASP A 1 103 ? 12.140 -17.492 1.695 1.00 79.50 103 ASP A C 1
ATOM 788 O O . ASP A 1 103 ? 11.074 -17.926 2.144 1.00 79.50 103 ASP A O 1
ATOM 792 N N . LYS A 1 104 ? 12.273 -16.201 1.365 1.00 81.94 104 LYS A N 1
ATOM 793 C CA . LYS A 1 104 ? 11.222 -15.194 1.551 1.00 81.94 104 LYS A CA 1
ATOM 794 C C . LYS A 1 104 ? 10.828 -14.593 0.216 1.00 81.94 104 LYS A C 1
ATOM 796 O O . LYS A 1 104 ? 11.654 -14.082 -0.521 1.00 81.94 104 LYS A O 1
ATOM 801 N N . LYS A 1 105 ? 9.530 -14.555 -0.075 1.00 85.81 105 LYS A N 1
ATOM 802 C CA . LYS A 1 105 ? 9.027 -13.937 -1.316 1.00 85.81 105 LYS A CA 1
ATOM 803 C C . LYS A 1 105 ? 9.126 -12.404 -1.293 1.00 85.81 105 LYS A C 1
ATOM 805 O O . LYS A 1 105 ? 9.315 -11.769 -2.330 1.00 85.81 105 LYS A O 1
ATOM 810 N N . TYR A 1 106 ? 8.993 -11.808 -0.111 1.00 92.25 106 TYR A N 1
ATOM 811 C CA . TYR A 1 106 ? 8.950 -10.364 0.099 1.00 92.25 106 TYR A CA 1
ATOM 812 C C . TYR A 1 106 ? 9.491 -9.994 1.485 1.00 92.25 106 TYR A C 1
ATOM 814 O O . TYR A 1 106 ? 9.631 -10.846 2.364 1.00 92.25 106 TYR A O 1
ATOM 822 N N . ARG A 1 107 ? 9.772 -8.706 1.678 1.00 92.38 107 ARG A N 1
ATOM 823 C CA . ARG A 1 107 ? 10.099 -8.087 2.969 1.00 92.38 107 ARG A CA 1
ATOM 824 C C . ARG A 1 107 ? 9.371 -6.752 3.104 1.00 92.38 107 ARG A C 1
ATOM 826 O O . ARG A 1 107 ? 8.745 -6.285 2.153 1.00 92.38 107 ARG A O 1
ATOM 833 N N . THR A 1 108 ? 9.469 -6.132 4.270 1.00 93.69 108 THR A N 1
ATOM 834 C CA . THR A 1 108 ? 8.934 -4.792 4.519 1.00 93.69 108 THR A CA 1
ATOM 835 C C . THR A 1 108 ? 10.019 -3.732 4.321 1.00 93.69 108 THR A C 1
ATOM 837 O O . THR A 1 108 ? 11.220 -4.004 4.440 1.00 93.69 108 THR A O 1
ATOM 840 N N . LYS A 1 109 ? 9.593 -2.521 3.966 1.00 95.19 109 LYS A N 1
ATOM 841 C CA . LYS A 1 109 ? 10.415 -1.306 3.921 1.00 95.19 109 LYS A CA 1
ATOM 842 C C . LYS A 1 109 ? 9.529 -0.114 4.278 1.00 95.19 109 LYS A C 1
ATOM 844 O O . LYS A 1 109 ? 8.338 -0.165 3.973 1.00 95.19 109 LYS A O 1
ATOM 849 N N . TYR A 1 110 ? 10.064 0.935 4.897 1.00 97.00 110 TYR A N 1
ATOM 850 C CA . TYR A 1 110 ? 9.280 2.158 5.088 1.00 97.00 110 TYR A CA 1
ATOM 851 C C . TYR A 1 110 ? 9.084 2.886 3.755 1.00 97.00 110 TYR A C 1
ATOM 853 O O . TYR A 1 110 ? 9.992 2.936 2.920 1.00 97.00 110 TYR A O 1
ATOM 861 N N . LEU A 1 111 ? 7.916 3.498 3.554 1.00 97.94 111 LEU A N 1
ATOM 862 C CA . LEU A 1 111 ? 7.641 4.309 2.366 1.00 97.94 111 LEU A CA 1
ATOM 863 C C . LEU A 1 111 ? 8.625 5.478 2.232 1.00 97.94 111 LEU A C 1
ATOM 865 O O . LEU A 1 111 ? 9.065 5.778 1.123 1.00 97.94 111 LEU A O 1
ATOM 869 N N . SER A 1 112 ? 9.014 6.097 3.349 1.00 97.12 112 SER A N 1
ATOM 870 C CA . SER A 1 112 ? 10.000 7.188 3.389 1.00 97.12 112 SER A CA 1
ATOM 871 C C . SER A 1 112 ? 11.414 6.778 2.966 1.00 97.12 112 SER A C 1
ATOM 873 O O . SER A 1 112 ? 12.196 7.631 2.552 1.00 97.12 112 SER A O 1
ATOM 875 N N . GLU A 1 113 ? 11.752 5.489 3.021 1.00 97.19 113 GLU A N 1
ATOM 876 C CA . GLU A 1 113 ? 13.066 4.980 2.615 1.00 97.19 113 GLU A CA 1
ATOM 877 C C . GLU A 1 113 ? 13.137 4.627 1.123 1.00 97.19 113 GLU A C 1
ATOM 879 O O . GLU A 1 113 ? 14.211 4.271 0.619 1.00 97.19 113 GLU A O 1
ATOM 884 N N . LEU A 1 114 ? 12.002 4.629 0.413 1.00 98.06 114 LEU A N 1
ATOM 885 C CA . LEU A 1 114 ? 11.981 4.348 -1.017 1.00 98.06 114 LEU A CA 1
ATOM 886 C C . LEU A 1 114 ? 12.670 5.464 -1.804 1.00 98.06 114 LEU A C 1
ATOM 888 O O . LEU A 1 114 ? 12.492 6.654 -1.546 1.00 98.06 114 LEU A O 1
ATOM 892 N N . LYS A 1 115 ? 13.402 5.068 -2.841 1.00 98.12 115 LYS A N 1
ATOM 893 C CA . LYS A 1 115 ? 14.032 5.980 -3.800 1.00 98.12 115 LYS A CA 1
ATOM 894 C C . LYS A 1 115 ? 13.895 5.466 -5.230 1.00 98.12 115 LYS A C 1
ATOM 896 O O . LYS A 1 115 ? 13.563 4.306 -5.467 1.00 98.12 115 LYS A O 1
ATOM 901 N N . GLY A 1 116 ? 14.164 6.342 -6.198 1.00 97.94 116 GLY A N 1
ATOM 902 C CA . GLY A 1 116 ? 14.254 5.939 -7.602 1.00 97.94 116 GLY A CA 1
ATOM 903 C C . GLY A 1 116 ? 15.284 4.820 -7.790 1.00 97.94 116 GLY A C 1
ATOM 904 O O . GLY A 1 116 ? 16.358 4.853 -7.190 1.00 97.94 116 GLY A O 1
ATOM 905 N N . GLY A 1 117 ? 14.938 3.824 -8.603 1.00 97.44 117 GLY A N 1
ATOM 906 C CA . GLY A 1 117 ? 15.729 2.613 -8.828 1.00 97.44 117 GLY A CA 1
ATOM 907 C C . GLY A 1 117 ? 15.391 1.443 -7.899 1.00 97.44 117 GLY A C 1
ATOM 908 O O . GLY A 1 117 ? 15.700 0.303 -8.249 1.00 97.44 117 GLY A O 1
ATOM 909 N N . ASP A 1 118 ? 14.717 1.680 -6.769 1.00 97.69 118 ASP A N 1
ATOM 910 C CA . ASP A 1 118 ? 14.244 0.595 -5.904 1.00 97.69 118 ASP A CA 1
ATOM 911 C C . ASP A 1 118 ? 13.207 -0.284 -6.626 1.00 97.69 118 ASP A C 1
ATOM 913 O O . ASP A 1 118 ? 12.529 0.150 -7.560 1.00 97.69 118 ASP A O 1
ATOM 917 N N . GLN A 1 119 ? 13.054 -1.528 -6.170 1.00 96.50 119 GLN A N 1
ATOM 918 C CA . GLN A 1 119 ? 11.996 -2.431 -6.625 1.00 96.50 119 GLN A CA 1
ATOM 919 C C . GLN 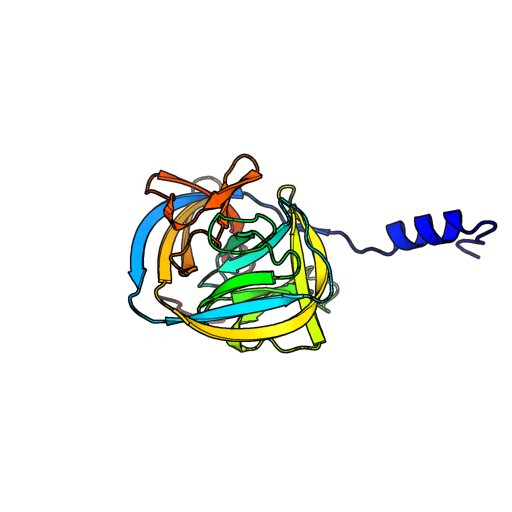A 1 119 ? 10.847 -2.463 -5.616 1.00 96.50 119 GLN A C 1
ATOM 921 O O . GLN A 1 119 ? 11.072 -2.564 -4.410 1.00 96.50 119 GLN A O 1
ATOM 926 N N . VAL A 1 120 ? 9.615 -2.448 -6.117 1.00 97.25 120 VAL A N 1
ATOM 927 C CA . VAL A 1 120 ? 8.383 -2.623 -5.332 1.00 97.25 120 VAL A CA 1
ATOM 928 C C . VAL A 1 120 ? 7.556 -3.772 -5.897 1.00 97.25 120 VAL A C 1
ATOM 930 O O . VAL A 1 120 ? 7.730 -4.172 -7.053 1.00 97.25 120 VAL A O 1
ATOM 933 N N . LEU A 1 121 ? 6.667 -4.326 -5.073 1.00 96.94 121 LEU A N 1
ATOM 934 C CA . LEU A 1 121 ? 5.705 -5.327 -5.521 1.00 96.94 121 LEU A CA 1
ATOM 935 C C . LEU A 1 121 ? 4.407 -4.648 -5.936 1.00 96.94 121 LEU A C 1
ATOM 937 O O . LEU A 1 121 ? 3.779 -3.947 -5.145 1.00 96.94 121 LEU A O 1
ATOM 941 N N . VAL A 1 122 ? 4.002 -4.907 -7.174 1.00 97.56 122 VAL A N 1
ATOM 942 C CA . VAL A 1 122 ? 2.663 -4.588 -7.658 1.00 97.56 122 VAL A CA 1
ATOM 943 C C . VAL A 1 122 ? 1.820 -5.845 -7.567 1.00 97.56 122 VAL A C 1
ATOM 945 O O . VAL A 1 122 ? 2.194 -6.877 -8.125 1.00 97.56 122 VAL A O 1
ATOM 948 N N . VAL A 1 123 ? 0.691 -5.750 -6.874 1.00 97.31 123 VAL A N 1
ATOM 949 C CA . VAL A 1 123 ? -0.206 -6.869 -6.577 1.00 97.31 123 VAL A CA 1
ATOM 950 C C . VAL A 1 123 ? -1.557 -6.606 -7.222 1.00 97.31 123 VAL A C 1
ATOM 952 O O . VAL A 1 123 ? -2.082 -5.498 -7.127 1.00 97.31 123 VAL A O 1
ATOM 955 N N . ASN A 1 124 ? -2.106 -7.609 -7.902 1.00 96.00 124 ASN A N 1
ATOM 956 C CA . ASN A 1 124 ? -3.457 -7.550 -8.450 1.00 96.00 124 ASN A CA 1
ATOM 957 C C . ASN A 1 124 ? -4.501 -8.105 -7.466 1.00 96.00 124 ASN A C 1
ATOM 959 O O . ASN A 1 124 ? -4.162 -8.759 -6.482 1.00 96.00 124 ASN A O 1
ATOM 963 N N . THR A 1 125 ? -5.784 -7.896 -7.754 1.00 95.25 125 THR A N 1
ATOM 964 C CA . THR A 1 125 ? -6.906 -8.339 -6.902 1.00 95.25 125 THR A CA 1
ATOM 965 C C . THR A 1 125 ? -6.996 -9.850 -6.682 1.00 95.25 125 THR A C 1
ATOM 967 O O . THR A 1 125 ? -7.611 -10.287 -5.716 1.00 95.25 125 THR A O 1
ATOM 970 N N . ASN A 1 126 ? -6.347 -10.655 -7.527 1.00 93.81 126 ASN A N 1
ATOM 971 C CA . ASN A 1 126 ? -6.262 -12.110 -7.379 1.00 93.81 126 ASN A CA 1
ATOM 972 C C . ASN A 1 126 ? -5.023 -12.557 -6.576 1.00 93.81 126 ASN A C 1
ATOM 974 O O . ASN A 1 126 ? -4.751 -13.757 -6.466 1.00 93.81 126 ASN A O 1
ATOM 978 N N . GLY A 1 127 ? -4.243 -11.605 -6.055 1.00 94.81 127 GLY A N 1
ATOM 979 C CA . GLY A 1 127 ? -3.010 -11.847 -5.310 1.00 94.81 127 GLY A CA 1
ATOM 980 C C . GLY A 1 127 ? -1.780 -12.091 -6.184 1.00 94.81 127 GLY A C 1
ATOM 981 O O . GLY A 1 127 ? -0.709 -12.377 -5.655 1.00 94.81 127 GLY A O 1
ATOM 982 N N . GLY A 1 128 ? -1.890 -12.001 -7.511 1.00 95.06 128 GLY A N 1
ATOM 983 C CA . GLY A 1 128 ? -0.730 -12.105 -8.396 1.00 95.06 128 GLY A CA 1
ATOM 984 C C . GLY A 1 128 ? 0.196 -10.908 -8.196 1.00 95.06 128 GLY A C 1
ATOM 985 O O . GLY A 1 128 ? -0.248 -9.768 -8.333 1.00 95.06 128 GLY A O 1
ATOM 986 N N . ALA A 1 129 ? 1.459 -11.164 -7.861 1.00 94.62 129 ALA A N 1
ATOM 987 C CA . ALA A 1 129 ? 2.454 -10.139 -7.582 1.00 94.62 129 ALA A CA 1
ATOM 988 C C . ALA A 1 129 ? 3.576 -10.144 -8.625 1.00 94.62 129 ALA A C 1
ATOM 990 O O . ALA A 1 129 ? 4.091 -11.199 -8.998 1.00 94.62 129 ALA A O 1
ATOM 991 N N . LYS A 1 130 ? 3.990 -8.949 -9.053 1.00 93.25 130 LYS A N 1
ATOM 992 C CA . LYS A 1 130 ? 5.118 -8.726 -9.969 1.00 93.25 130 LYS A CA 1
ATOM 993 C C . LYS A 1 130 ? 6.052 -7.645 -9.429 1.00 93.25 130 LYS A C 1
ATOM 995 O O . LYS A 1 130 ? 5.621 -6.732 -8.725 1.00 93.25 130 LYS A O 1
ATOM 1000 N N . ARG A 1 131 ? 7.336 -7.734 -9.781 1.00 94.56 131 ARG A N 1
ATOM 1001 C CA . ARG A 1 131 ? 8.346 -6.720 -9.434 1.00 94.56 131 ARG A CA 1
ATOM 1002 C C . ARG A 1 131 ? 8.275 -5.558 -10.427 1.00 94.56 131 ARG A C 1
ATOM 1004 O O . ARG A 1 131 ? 8.181 -5.792 -11.631 1.00 94.56 131 ARG A O 1
ATOM 1011 N N . VAL A 1 132 ? 8.313 -4.324 -9.929 1.00 95.88 132 VAL A N 1
ATOM 1012 C CA . VAL A 1 132 ? 8.341 -3.106 -10.751 1.00 95.88 132 VAL A CA 1
ATOM 1013 C C . VAL A 1 132 ? 9.356 -2.116 -10.182 1.00 95.88 132 VAL A C 1
ATOM 1015 O O . VAL A 1 132 ? 9.411 -1.903 -8.972 1.00 95.88 132 VAL A O 1
ATOM 1018 N N . THR A 1 133 ? 10.133 -1.474 -11.058 1.00 97.94 133 THR A N 1
ATOM 1019 C CA . THR A 1 133 ? 11.092 -0.432 -10.667 1.00 97.94 133 THR A CA 1
ATOM 1020 C C . THR A 1 133 ? 10.381 0.883 -10.360 1.00 97.94 133 THR A C 1
ATOM 1022 O O . THR A 1 133 ? 9.579 1.367 -11.169 1.00 97.94 133 THR A O 1
ATOM 1025 N N . VAL A 1 134 ? 10.733 1.499 -9.235 1.00 98.69 134 VAL A N 1
ATOM 1026 C CA . VAL A 1 134 ? 10.348 2.861 -8.856 1.00 98.69 134 VAL A CA 1
ATOM 1027 C C . VAL A 1 134 ? 11.114 3.856 -9.725 1.00 98.69 134 VAL A C 1
ATOM 1029 O O . VAL A 1 134 ? 12.342 3.859 -9.750 1.00 98.69 134 VAL A O 1
ATOM 1032 N N . GLY A 1 135 ? 10.397 4.720 -10.439 1.00 98.50 135 GLY A N 1
ATOM 1033 C CA . GLY A 1 135 ? 10.985 5.839 -11.172 1.00 98.50 135 GLY A CA 1
ATOM 1034 C C . GLY A 1 135 ? 11.283 7.013 -10.244 1.00 98.50 135 GLY A C 1
ATOM 1035 O O . GLY A 1 135 ? 12.384 7.559 -10.256 1.00 98.50 135 GLY A O 1
ATOM 1036 N N . ARG A 1 136 ? 10.315 7.383 -9.399 1.00 97.88 136 ARG A N 1
ATOM 1037 C CA . ARG A 1 136 ? 10.453 8.477 -8.431 1.00 97.88 136 ARG A CA 1
ATOM 1038 C C . ARG A 1 136 ? 9.536 8.261 -7.231 1.00 97.88 136 ARG A C 1
ATOM 1040 O O . ARG A 1 136 ? 8.456 7.696 -7.358 1.00 97.88 136 ARG A O 1
ATOM 1047 N N . VAL A 1 137 ? 9.942 8.795 -6.086 1.00 98.38 137 VAL A N 1
ATOM 1048 C CA . VAL A 1 137 ? 9.093 8.935 -4.901 1.00 98.38 137 VAL A CA 1
ATOM 1049 C C . VAL A 1 137 ? 8.819 10.416 -4.671 1.00 98.38 137 VAL A C 1
ATOM 1051 O O . VAL A 1 137 ? 9.741 11.230 -4.733 1.00 98.38 137 VAL A O 1
ATOM 1054 N N . LYS A 1 138 ? 7.553 10.780 -4.460 1.00 97.88 138 LYS A N 1
ATOM 1055 C CA . LYS A 1 138 ? 7.144 12.152 -4.134 1.00 97.88 138 LYS A CA 1
ATOM 1056 C C . LYS A 1 138 ? 6.572 12.175 -2.723 1.00 97.88 138 LYS A C 1
ATOM 1058 O O . LYS A 1 138 ? 5.644 11.423 -2.448 1.00 97.88 138 LYS A O 1
ATOM 1063 N N . ILE A 1 139 ? 7.108 13.047 -1.877 1.00 98.12 139 ILE A N 1
ATOM 1064 C CA . ILE A 1 139 ? 6.602 13.298 -0.527 1.00 98.12 139 ILE A CA 1
ATOM 1065 C C . ILE A 1 139 ? 5.981 14.692 -0.523 1.00 98.12 139 ILE A C 1
ATOM 1067 O O . ILE A 1 139 ? 6.594 15.635 -1.027 1.00 98.12 139 ILE A O 1
ATOM 1071 N N . GLU A 1 140 ? 4.740 14.806 -0.061 1.00 96.88 140 GLU A N 1
ATOM 1072 C CA . GLU A 1 140 ? 4.059 16.093 0.051 1.00 96.88 140 GLU A CA 1
ATOM 1073 C C . GLU A 1 140 ? 3.025 16.108 1.173 1.00 96.88 140 GLU A C 1
ATOM 1075 O O . GLU A 1 140 ? 2.315 15.130 1.399 1.00 96.88 140 GLU A O 1
ATOM 1080 N N . THR A 1 141 ? 2.880 17.265 1.799 1.00 97.81 141 THR A N 1
ATOM 1081 C CA . THR A 1 141 ? 1.939 17.496 2.886 1.00 97.81 141 THR A CA 1
ATOM 1082 C C . THR A 1 141 ? 0.492 17.519 2.383 1.00 97.81 141 THR A C 1
ATOM 1084 O O . THR A 1 141 ? 0.151 18.270 1.461 1.00 97.81 141 THR A O 1
ATOM 1087 N N . ARG A 1 142 ? -0.379 16.677 2.955 1.00 97.31 142 ARG A N 1
ATOM 1088 C CA . ARG A 1 142 ? -1.806 16.565 2.594 1.00 97.31 142 ARG A CA 1
ATOM 1089 C C . ARG A 1 142 ? -2.680 16.240 3.811 1.00 97.31 142 ARG A C 1
ATOM 1091 O O . ARG A 1 142 ? -2.191 15.630 4.760 1.00 97.31 142 ARG A O 1
ATOM 1098 N N . PRO A 1 143 ? -3.986 16.561 3.762 1.00 97.31 143 PRO A N 1
ATOM 1099 C CA . PRO A 1 143 ? -4.954 15.965 4.673 1.00 97.31 143 PRO A CA 1
ATOM 1100 C C . PRO A 1 143 ? -5.096 14.466 4.386 1.00 97.31 143 PRO A C 1
ATOM 1102 O O . PRO A 1 143 ? -5.269 14.046 3.237 1.00 97.31 143 PRO A O 1
ATOM 1105 N N . MET A 1 144 ? -5.041 13.654 5.435 1.00 98.00 144 MET A N 1
ATOM 1106 C CA . MET A 1 144 ? -5.117 12.196 5.365 1.00 98.00 144 MET A CA 1
ATOM 1107 C C . MET A 1 144 ? -6.322 11.665 6.151 1.00 98.00 144 MET A C 1
ATOM 1109 O O . MET A 1 144 ? -6.940 12.363 6.956 1.00 98.00 144 MET A O 1
ATOM 1113 N N . LEU A 1 145 ? -6.659 10.406 5.908 1.00 98.19 145 LEU A N 1
ATOM 1114 C CA . LEU A 1 145 ? -7.653 9.632 6.630 1.00 98.19 145 LEU A CA 1
ATOM 1115 C C . LEU A 1 145 ? -6.969 8.373 7.162 1.00 98.19 145 LEU A C 1
ATOM 1117 O O . LEU A 1 145 ? -6.390 7.599 6.397 1.00 98.19 145 LEU A O 1
ATOM 1121 N N . ARG A 1 146 ? -7.026 8.182 8.478 1.00 98.25 146 ARG A N 1
ATOM 1122 C CA . ARG A 1 146 ? -6.610 6.952 9.146 1.00 98.25 146 ARG A CA 1
ATOM 1123 C C . ARG A 1 146 ? -7.795 5.996 9.215 1.00 98.25 146 ARG A C 1
ATOM 1125 O O . ARG A 1 146 ? -8.864 6.372 9.693 1.00 98.25 146 ARG A O 1
ATOM 1132 N N . LEU A 1 147 ? -7.573 4.767 8.769 1.00 98.31 147 LEU A N 1
ATOM 1133 C CA . LEU A 1 147 ? -8.487 3.639 8.859 1.00 98.31 147 LEU A CA 1
ATOM 1134 C C . LEU A 1 147 ? -7.935 2.662 9.900 1.00 98.31 147 LEU A C 1
ATOM 1136 O O . LEU A 1 147 ? -6.777 2.248 9.799 1.00 98.31 147 LEU A O 1
ATOM 1140 N N . GLU A 1 148 ? -8.763 2.275 10.865 1.00 98.19 148 GLU A N 1
ATOM 1141 C CA . GLU A 1 148 ? -8.533 1.068 11.665 1.00 98.19 148 GLU A CA 1
ATOM 1142 C C . GLU A 1 148 ? -9.319 -0.083 11.044 1.00 98.19 148 GLU A C 1
ATOM 1144 O O . GLU A 1 148 ? -10.484 0.096 10.675 1.00 98.19 148 GLU A O 1
ATOM 1149 N N . LEU A 1 149 ? -8.687 -1.251 10.908 1.00 97.88 149 LEU A N 1
ATOM 1150 C CA . LEU A 1 149 ? -9.319 -2.427 10.322 1.00 97.88 149 LEU A CA 1
ATOM 1151 C C . LEU A 1 149 ? -9.093 -3.676 11.171 1.00 97.88 149 LEU A C 1
ATOM 1153 O O . LEU A 1 149 ? -7.985 -3.919 11.657 1.00 97.88 149 LEU A O 1
ATOM 1157 N N . ASP A 1 150 ? -10.136 -4.493 11.280 1.00 97.06 150 ASP A N 1
ATOM 1158 C CA . ASP A 1 150 ? -10.095 -5.806 11.914 1.00 97.06 150 ASP A CA 1
ATOM 1159 C C . ASP A 1 150 ? -10.097 -6.904 10.848 1.00 97.06 150 ASP A C 1
ATOM 1161 O O . ASP A 1 150 ? -10.953 -6.964 9.966 1.00 97.06 150 ASP A O 1
ATOM 1165 N N . ILE A 1 151 ? -9.141 -7.816 10.973 1.00 95.38 151 ILE A N 1
ATOM 1166 C CA . ILE A 1 151 ? -9.056 -9.042 10.189 1.00 95.38 151 ILE A CA 1
ATOM 1167 C C . ILE A 1 151 ? -9.538 -10.195 11.062 1.00 95.38 151 ILE A C 1
ATOM 1169 O O . ILE A 1 151 ? -8.977 -10.421 12.138 1.00 95.38 151 ILE A O 1
ATOM 1173 N N . ASP A 1 152 ? -10.504 -10.976 10.580 1.00 91.44 152 ASP A N 1
ATOM 1174 C CA . ASP A 1 152 ? -10.807 -12.284 11.164 1.00 91.44 152 ASP A CA 1
ATOM 1175 C C . ASP A 1 152 ? -9.946 -13.367 10.504 1.00 91.44 152 ASP A C 1
ATOM 1177 O O . ASP A 1 152 ? -10.142 -13.741 9.347 1.00 91.44 152 ASP A O 1
ATOM 1181 N N . ASN A 1 153 ? -8.970 -13.881 11.254 1.00 87.69 153 ASN A N 1
ATOM 1182 C CA . ASN A 1 153 ? -8.141 -14.999 10.833 1.00 87.69 153 ASN A CA 1
ATOM 1183 C C . ASN A 1 153 ? -8.406 -16.216 11.722 1.00 87.69 153 ASN A C 1
ATOM 1185 O O . ASN A 1 153 ? -7.749 -16.414 12.749 1.00 87.69 153 ASN A O 1
ATOM 1189 N N . ARG A 1 154 ? -9.364 -17.053 11.309 1.00 86.00 154 ARG A N 1
ATOM 1190 C CA . ARG A 1 154 ? -9.729 -18.307 11.995 1.00 86.00 154 ARG A CA 1
ATOM 1191 C C . ARG A 1 154 ? -10.081 -18.083 13.475 1.00 86.00 154 ARG A C 1
ATOM 1193 O O . ARG A 1 154 ? -9.610 -18.818 14.343 1.00 86.00 154 ARG A O 1
ATOM 1200 N N . GLY A 1 155 ? -10.869 -17.046 13.769 1.00 81.25 155 GLY A N 1
ATOM 1201 C CA . GLY A 1 155 ? -11.302 -16.703 15.127 1.00 81.25 155 GLY A CA 1
ATOM 1202 C C . GLY A 1 155 ? -10.293 -15.874 15.927 1.00 81.25 155 GLY A C 1
ATOM 1203 O O . GLY A 1 155 ? -10.573 -15.509 17.069 1.00 81.25 155 GLY A O 1
ATOM 1204 N N . LYS A 1 156 ? -9.128 -15.544 15.353 1.00 85.62 156 LYS A N 1
ATOM 1205 C CA . LYS A 1 156 ? -8.207 -14.547 15.910 1.00 85.62 156 LYS A CA 1
ATOM 1206 C C . LYS A 1 156 ? -8.411 -13.218 15.198 1.00 85.62 156 LYS A C 1
ATOM 1208 O O . LYS A 1 156 ? -8.178 -13.123 13.995 1.00 85.62 156 LYS A O 1
ATOM 1213 N N . LYS A 1 157 ? -8.768 -12.188 15.964 1.00 89.19 157 LYS A N 1
ATOM 1214 C CA . LYS A 1 157 ? -8.816 -10.812 15.468 1.00 89.19 157 LYS A CA 1
ATOM 1215 C C . LYS A 1 157 ? -7.413 -10.220 15.397 1.00 89.19 157 LYS A C 1
ATOM 1217 O O . LYS A 1 157 ? -6.708 -10.179 16.407 1.00 89.19 157 LYS A O 1
ATOM 1222 N N . ILE A 1 158 ? -7.017 -9.752 14.219 1.00 92.50 158 ILE A N 1
ATOM 1223 C CA . ILE A 1 158 ? -5.778 -8.996 14.008 1.00 92.50 158 ILE A CA 1
ATOM 1224 C C . ILE A 1 158 ? -6.178 -7.574 13.635 1.00 92.50 158 ILE A C 1
ATOM 1226 O O . ILE A 1 158 ? -6.826 -7.371 12.612 1.00 92.50 158 ILE A O 1
ATOM 1230 N N . ARG A 1 159 ? -5.780 -6.601 14.457 1.00 94.31 159 ARG A N 1
ATOM 1231 C CA . ARG A 1 159 ? -6.017 -5.186 14.168 1.00 94.31 159 ARG A CA 1
ATOM 1232 C C . ARG A 1 159 ? -4.844 -4.598 13.397 1.00 94.31 159 ARG A C 1
ATOM 1234 O O . ARG A 1 159 ? -3.691 -4.762 13.807 1.00 94.31 159 ARG A O 1
ATOM 1241 N N . ILE A 1 160 ? -5.153 -3.912 12.306 1.00 95.94 160 ILE A N 1
ATOM 1242 C CA . ILE A 1 160 ? -4.198 -3.201 11.457 1.00 95.94 160 ILE A CA 1
ATOM 1243 C C . ILE A 1 160 ? -4.669 -1.764 11.251 1.00 95.94 160 ILE A C 1
ATOM 1245 O O . ILE A 1 160 ? -5.839 -1.450 11.456 1.00 95.94 160 ILE A O 1
ATOM 1249 N N . ASN A 1 161 ? -3.756 -0.900 10.816 1.00 96.31 161 ASN A N 1
ATOM 1250 C CA . ASN A 1 161 ? -4.070 0.484 10.485 1.00 96.31 161 ASN A CA 1
ATOM 1251 C C . ASN A 1 161 ? -3.488 0.841 9.116 1.00 96.31 161 ASN A C 1
ATOM 1253 O O . ASN A 1 161 ? -2.448 0.311 8.714 1.00 96.31 161 ASN A O 1
ATOM 1257 N N . TYR A 1 162 ? -4.154 1.761 8.431 1.00 98.19 162 TYR A N 1
ATOM 1258 C CA . TYR A 1 162 ? -3.695 2.362 7.185 1.00 98.19 162 TYR A CA 1
ATOM 1259 C C . TYR A 1 162 ? -3.998 3.859 7.197 1.00 98.19 162 TYR A C 1
ATOM 1261 O O . TYR A 1 162 ? -5.057 4.270 7.666 1.00 98.19 162 TYR A O 1
ATOM 1269 N N . ILE A 1 163 ? -3.085 4.679 6.678 1.00 98.38 163 ILE A N 1
ATOM 1270 C CA . ILE A 1 163 ? -3.278 6.124 6.545 1.00 98.38 163 ILE A CA 1
ATOM 1271 C C . ILE A 1 163 ? -3.059 6.490 5.081 1.00 98.38 163 ILE A C 1
ATOM 1273 O O . ILE A 1 163 ? -1.952 6.373 4.557 1.00 98.38 163 ILE A O 1
ATOM 1277 N N . GLY A 1 164 ? -4.125 6.930 4.418 1.00 97.81 164 GLY A N 1
ATOM 1278 C CA . GLY A 1 164 ? -4.118 7.360 3.020 1.00 97.81 164 GLY A CA 1
ATOM 1279 C C . GLY A 1 164 ? -4.615 8.7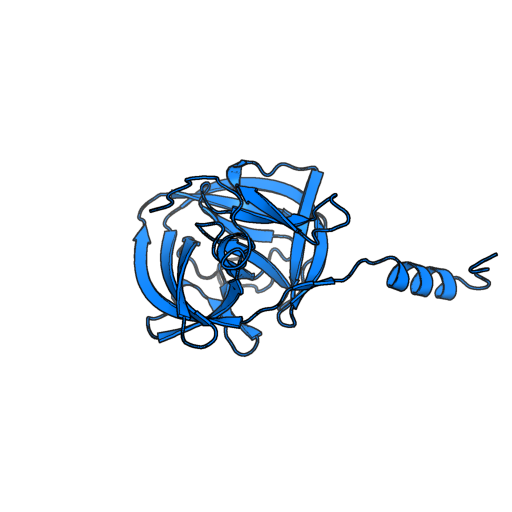92 2.896 1.00 97.81 164 GLY A C 1
ATOM 1280 O O . GLY A 1 164 ? -5.272 9.302 3.797 1.00 97.81 164 GLY A O 1
ATOM 1281 N N . GLN A 1 165 ? -4.310 9.474 1.794 1.00 97.56 165 GLN A N 1
ATOM 1282 C CA . GLN A 1 165 ? -4.836 10.828 1.606 1.00 97.56 165 GLN A CA 1
ATOM 1283 C C . GLN A 1 165 ? -6.355 10.805 1.507 1.00 97.56 165 GLN A C 1
ATOM 1285 O O . GLN A 1 165 ? -6.907 9.987 0.782 1.00 97.56 165 GLN A O 1
ATOM 1290 N N . ASN A 1 166 ? -7.012 11.763 2.158 1.00 96.19 166 ASN A N 1
ATOM 1291 C CA . ASN A 1 166 ? -8.450 11.958 2.042 1.00 96.19 166 ASN A CA 1
ATOM 1292 C C . ASN A 1 166 ? -8.792 12.663 0.712 1.00 96.19 166 ASN A C 1
ATOM 1294 O O . ASN A 1 166 ? -8.986 13.878 0.672 1.00 96.19 166 ASN A O 1
ATOM 1298 N N . ALA A 1 167 ? -8.750 11.925 -0.402 1.00 94.31 167 ALA A N 1
ATOM 1299 C CA . ALA A 1 167 ? -9.116 12.423 -1.729 1.00 94.31 167 ALA A CA 1
ATOM 1300 C C . ALA A 1 167 ? -9.577 11.299 -2.667 1.00 94.31 167 ALA A C 1
ATOM 1302 O O . ALA A 1 167 ? -9.144 10.153 -2.553 1.00 94.31 167 ALA A O 1
ATOM 1303 N N . GLU A 1 168 ? -10.402 11.659 -3.653 1.00 91.62 168 GLU A N 1
ATOM 1304 C CA . GLU A 1 168 ? -11.071 10.719 -4.564 1.00 91.62 168 GLU A CA 1
ATOM 1305 C C . GLU A 1 168 ? -10.117 9.819 -5.376 1.00 91.62 168 GLU A C 1
ATOM 1307 O O . GLU A 1 168 ? -10.462 8.695 -5.753 1.00 91.62 168 GLU A O 1
ATOM 1312 N N . THR A 1 169 ? -8.897 10.306 -5.628 1.00 90.38 169 THR A N 1
ATOM 1313 C CA . THR A 1 169 ? -7.855 9.621 -6.406 1.00 90.38 169 THR A CA 1
ATOM 1314 C C . THR A 1 169 ? -7.196 8.470 -5.645 1.00 90.38 169 THR A C 1
ATOM 1316 O O . THR A 1 169 ? -6.440 7.702 -6.240 1.00 90.38 169 THR A O 1
ATOM 1319 N N . ILE A 1 170 ? -7.446 8.350 -4.339 1.00 95.75 170 ILE A N 1
ATOM 1320 C CA . ILE A 1 170 ? -6.950 7.267 -3.497 1.00 95.75 170 ILE A CA 1
ATOM 1321 C C . ILE A 1 170 ? -8.059 6.238 -3.415 1.00 95.75 170 ILE A C 1
ATOM 1323 O O . ILE A 1 170 ? -9.151 6.517 -2.922 1.00 95.75 170 ILE A O 1
ATOM 1327 N N . ARG A 1 171 ? -7.775 5.042 -3.924 1.00 97.44 171 ARG A N 1
ATOM 1328 C CA . ARG A 1 171 ? -8.720 3.935 -3.919 1.00 97.44 171 ARG A CA 1
ATOM 1329 C C . ARG A 1 171 ? -8.128 2.739 -3.192 1.00 97.44 171 ARG A C 1
ATOM 1331 O O . ARG A 1 171 ? -6.955 2.418 -3.373 1.00 97.44 171 ARG A O 1
ATOM 1338 N N . LEU A 1 172 ? -8.952 2.075 -2.394 1.00 97.81 172 LEU A N 1
ATOM 1339 C CA . LEU A 1 172 ? -8.663 0.765 -1.815 1.00 97.81 172 LEU A CA 1
ATOM 1340 C C . LEU A 1 172 ? -9.453 -0.284 -2.589 1.00 97.81 172 LEU A C 1
ATOM 1342 O O . LEU A 1 172 ? -10.460 0.032 -3.218 1.00 97.81 172 LEU A O 1
ATOM 1346 N N . VAL A 1 173 ? -9.008 -1.532 -2.579 1.00 97.56 173 VAL A N 1
ATOM 1347 C CA . VAL A 1 173 ? -9.737 -2.605 -3.264 1.00 97.56 173 VAL A CA 1
ATOM 1348 C C . VAL A 1 173 ? -10.704 -3.262 -2.285 1.00 97.56 173 VAL A C 1
ATOM 1350 O O . VAL A 1 173 ? -10.269 -3.741 -1.243 1.00 97.56 173 VAL A O 1
ATOM 1353 N N . ASN A 1 174 ? -11.999 -3.293 -2.597 1.00 96.00 174 ASN A N 1
ATOM 1354 C CA . ASN A 1 174 ? -12.999 -3.959 -1.758 1.00 96.00 174 ASN A CA 1
ATOM 1355 C C . ASN A 1 174 ? -12.945 -5.496 -1.881 1.00 96.00 174 ASN A C 1
ATOM 1357 O O . ASN A 1 174 ? -12.253 -6.035 -2.745 1.00 96.00 174 ASN A O 1
ATOM 1361 N N . SER A 1 175 ? -13.711 -6.209 -1.052 1.00 92.00 175 SER A N 1
ATOM 1362 C CA . SER A 1 175 ? -13.750 -7.684 -1.028 1.00 92.00 175 SER A CA 1
ATOM 1363 C C . SER A 1 175 ? -14.080 -8.357 -2.368 1.00 92.00 175 SER A C 1
ATOM 1365 O O . SER A 1 175 ? -13.664 -9.488 -2.604 1.00 92.00 175 SER A O 1
ATOM 1367 N N . VAL A 1 176 ? -14.782 -7.669 -3.274 1.00 92.25 176 VAL A N 1
ATOM 1368 C CA . VAL A 1 176 ? -15.127 -8.182 -4.612 1.00 92.25 176 VAL A CA 1
ATOM 1369 C C . VAL A 1 176 ? -14.140 -7.737 -5.700 1.00 92.25 176 VAL A C 1
ATOM 1371 O O . VAL A 1 176 ? -14.406 -7.900 -6.889 1.00 92.25 176 VAL A O 1
ATOM 1374 N N . GLY A 1 177 ? -12.997 -7.158 -5.320 1.00 92.75 177 GLY A N 1
ATOM 1375 C CA . GLY A 1 177 ? -11.944 -6.748 -6.251 1.00 92.75 177 GLY A CA 1
ATOM 1376 C C . GLY A 1 177 ? -12.207 -5.419 -6.967 1.00 92.75 177 GLY A C 1
ATOM 1377 O O . GLY A 1 177 ? -11.539 -5.109 -7.952 1.00 92.75 177 GLY A O 1
ATOM 1378 N N . THR A 1 178 ? -13.168 -4.623 -6.501 1.00 95.31 178 THR A N 1
ATOM 1379 C CA . THR A 1 178 ? -13.492 -3.316 -7.087 1.00 95.31 178 THR A CA 1
ATOM 1380 C C . THR A 1 178 ? -12.746 -2.200 -6.354 1.00 95.31 178 THR A C 1
ATOM 1382 O O . THR A 1 178 ? -12.809 -2.134 -5.125 1.00 95.31 178 THR A O 1
ATOM 1385 N N . PRO A 1 179 ? -12.057 -1.294 -7.070 1.00 96.12 179 PRO A N 1
ATOM 1386 C CA . PRO A 1 179 ? -11.482 -0.097 -6.468 1.00 96.12 179 PRO A CA 1
ATOM 1387 C C . PRO A 1 179 ? -12.573 0.855 -5.958 1.00 96.12 179 PRO A C 1
ATOM 1389 O O . PRO A 1 179 ? -13.393 1.340 -6.735 1.00 96.12 179 PRO A O 1
ATOM 1392 N N . VAL A 1 180 ? -12.556 1.150 -4.663 1.00 95.88 180 VAL A N 1
ATOM 1393 C CA . VAL A 1 180 ? -13.474 2.065 -3.972 1.00 95.88 180 VAL A CA 1
ATOM 1394 C C . VAL A 1 180 ? -12.686 3.265 -3.477 1.00 95.88 180 VAL A C 1
ATOM 1396 O O . VAL A 1 180 ? -11.583 3.108 -2.952 1.00 95.88 180 VAL A O 1
ATOM 1399 N N . SER A 1 181 ? -13.223 4.468 -3.667 1.00 96.50 181 SER A N 1
ATOM 1400 C CA . SER A 1 181 ? -12.558 5.676 -3.192 1.00 96.50 181 SER A CA 1
ATOM 1401 C C . SER A 1 181 ? -12.507 5.723 -1.675 1.00 96.50 181 SER A C 1
ATOM 1403 O O . SER A 1 181 ? -13.494 5.430 -1.010 1.00 96.50 181 SER A O 1
ATOM 1405 N N . ILE A 1 182 ? -11.369 6.138 -1.124 1.00 96.38 182 ILE A N 1
ATOM 1406 C CA . ILE A 1 182 ? -11.182 6.242 0.325 1.00 96.38 182 ILE A CA 1
ATOM 1407 C C . ILE A 1 182 ? -12.154 7.239 0.972 1.00 96.38 182 ILE A C 1
ATOM 1409 O O . ILE A 1 182 ? -12.491 7.082 2.138 1.00 96.38 182 ILE A O 1
ATOM 1413 N N . VAL A 1 183 ? -12.631 8.234 0.214 1.00 95.94 183 VAL A N 1
ATOM 1414 C CA . VAL A 1 183 ? -13.608 9.232 0.688 1.00 95.94 183 VAL A CA 1
ATOM 1415 C C . VAL A 1 183 ? -15.015 8.649 0.841 1.00 95.94 183 VAL A C 1
ATOM 1417 O O . VAL A 1 183 ? -15.825 9.198 1.582 1.00 95.94 183 VAL A O 1
ATOM 1420 N N . ASP A 1 184 ? -15.292 7.537 0.155 1.00 96.75 184 ASP A N 1
ATOM 1421 C CA . ASP A 1 184 ? -16.582 6.847 0.182 1.00 96.75 184 ASP A CA 1
ATOM 1422 C C . ASP A 1 184 ? -16.618 5.709 1.214 1.00 96.75 184 ASP A C 1
ATOM 1424 O O . ASP A 1 184 ? -17.689 5.154 1.467 1.00 96.75 184 ASP A O 1
ATOM 1428 N N . ILE A 1 185 ? -15.468 5.369 1.811 1.00 97.44 185 ILE A N 1
ATOM 1429 C CA . ILE A 1 185 ? -15.340 4.293 2.798 1.00 97.44 185 ILE A CA 1
ATOM 1430 C C . ILE A 1 185 ? -16.052 4.660 4.097 1.00 97.44 185 ILE A C 1
ATOM 1432 O O . ILE A 1 185 ? -15.925 5.769 4.622 1.00 97.44 185 ILE A O 1
ATOM 1436 N N . LYS A 1 186 ? -16.759 3.681 4.656 1.00 97.94 186 LYS A N 1
ATOM 1437 C CA . LYS A 1 186 ? -17.495 3.770 5.917 1.00 97.94 186 LYS A CA 1
ATOM 1438 C C . LYS A 1 186 ? -17.110 2.630 6.853 1.00 97.94 186 LYS A C 1
ATOM 1440 O O . LYS A 1 186 ? -16.578 1.602 6.443 1.00 97.94 186 LYS A O 1
ATOM 1445 N N . VAL A 1 187 ? -17.409 2.812 8.137 1.00 98.38 187 VAL A N 1
ATOM 1446 C CA . VAL A 1 187 ? -17.328 1.722 9.120 1.00 98.38 187 VAL A CA 1
ATOM 1447 C C . VAL A 1 187 ? -18.251 0.581 8.681 1.00 98.38 187 VAL A C 1
ATOM 1449 O O . VAL A 1 187 ? -19.397 0.828 8.304 1.00 98.38 187 VAL A O 1
ATOM 1452 N N . GLY A 1 188 ? -17.741 -0.648 8.727 1.00 97.81 188 GLY A N 1
ATOM 1453 C CA . GLY A 1 188 ? -18.400 -1.859 8.233 1.00 97.81 188 GLY A CA 1
ATOM 1454 C C . GLY A 1 188 ? -18.037 -2.236 6.792 1.00 97.81 188 GLY A C 1
ATOM 1455 O O . GLY A 1 188 ? -18.288 -3.372 6.386 1.00 97.81 188 GLY A O 1
ATOM 1456 N N . ASP A 1 189 ? -17.416 -1.337 6.020 1.00 98.06 189 ASP A N 1
ATOM 1457 C CA . ASP A 1 189 ? -16.922 -1.686 4.687 1.00 98.06 189 ASP A CA 1
ATOM 1458 C C . ASP A 1 189 ? -15.746 -2.659 4.779 1.00 98.06 189 ASP A C 1
ATOM 1460 O O . ASP A 1 189 ? -14.951 -2.630 5.721 1.00 98.06 189 ASP A O 1
ATOM 1464 N N . LYS A 1 190 ? -15.609 -3.509 3.759 1.00 98.12 190 LYS A N 1
ATOM 1465 C CA . LYS A 1 190 ? -14.546 -4.510 3.682 1.00 98.12 190 LYS A CA 1
ATOM 1466 C C . LYS A 1 190 ? -13.584 -4.243 2.538 1.00 98.12 190 LYS A C 1
ATOM 1468 O O . LYS A 1 190 ? -14.007 -4.049 1.396 1.00 98.12 190 LYS A O 1
ATOM 1473 N N . VAL A 1 191 ? -12.290 -4.332 2.830 1.00 98.00 191 VAL A N 1
A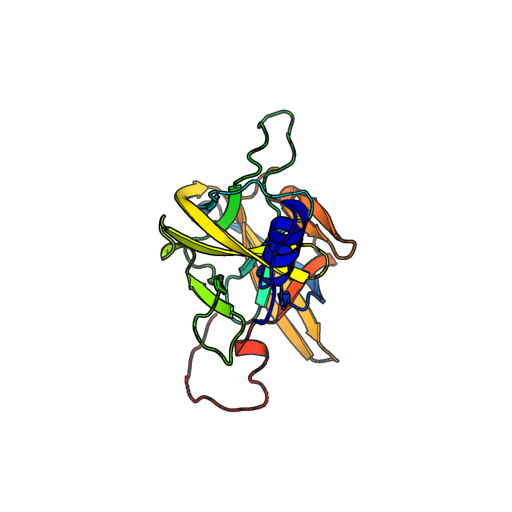TOM 1474 C CA . VAL A 1 191 ? -11.203 -4.162 1.854 1.00 98.00 191 VAL A CA 1
ATOM 1475 C C . VAL A 1 191 ? -10.247 -5.348 1.852 1.00 98.00 191 VAL A C 1
ATOM 1477 O O . VAL A 1 191 ? -10.135 -6.075 2.838 1.00 98.00 191 VAL A O 1
ATOM 1480 N N . LEU A 1 192 ? -9.562 -5.550 0.727 1.00 98.06 192 LEU A N 1
ATOM 1481 C CA . LEU A 1 192 ? -8.533 -6.567 0.581 1.00 98.06 192 LEU A CA 1
ATOM 1482 C C . LEU A 1 192 ? -7.250 -6.139 1.277 1.00 98.06 192 LEU A C 1
ATOM 1484 O O . LEU A 1 192 ? -6.724 -5.040 1.070 1.00 98.06 192 LEU A O 1
ATOM 1488 N N . VA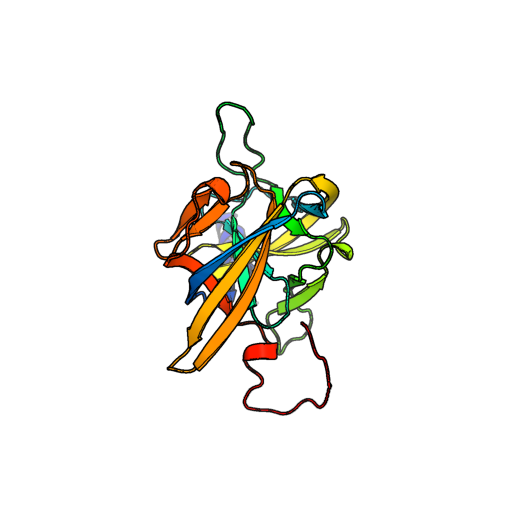L A 1 193 ? -6.723 -7.065 2.065 1.00 97.94 193 VAL A N 1
ATOM 1489 C CA . VAL A 1 193 ? -5.500 -6.903 2.835 1.00 97.94 193 VAL A CA 1
ATOM 1490 C C . VAL A 1 193 ? -4.647 -8.161 2.759 1.00 97.94 193 VAL A C 1
ATOM 1492 O O . VAL A 1 193 ? -5.112 -9.237 2.394 1.00 97.94 193 VAL A O 1
ATOM 1495 N N . HIS A 1 194 ? -3.395 -8.036 3.169 1.00 96.56 194 HIS A N 1
ATOM 1496 C CA . HIS A 1 194 ? -2.485 -9.142 3.394 1.00 96.56 194 HIS A CA 1
ATOM 1497 C C . HIS A 1 194 ? -2.023 -9.143 4.852 1.00 96.56 194 HIS A C 1
ATOM 1499 O O . HIS A 1 194 ? -1.603 -8.106 5.368 1.00 96.56 194 HIS A O 1
ATOM 1505 N N . ILE A 1 195 ? -2.066 -10.304 5.511 1.00 94.69 195 ILE A N 1
ATOM 1506 C CA . ILE A 1 195 ? -1.468 -10.477 6.841 1.00 94.69 195 ILE A CA 1
ATOM 1507 C C . ILE A 1 195 ? 0.044 -10.496 6.672 1.00 94.69 195 ILE A C 1
ATOM 1509 O O . ILE A 1 195 ? 0.592 -11.365 6.000 1.00 94.69 195 ILE A O 1
ATOM 1513 N N . GLY A 1 196 ? 0.706 -9.530 7.293 1.00 85.94 196 GLY A N 1
ATOM 1514 C CA . GLY A 1 196 ? 2.140 -9.356 7.191 1.00 85.94 196 GLY A CA 1
ATOM 1515 C C . GLY A 1 196 ? 2.939 -10.466 7.878 1.00 85.94 196 GLY A C 1
ATOM 1516 O O . GLY A 1 196 ? 2.404 -11.238 8.682 1.00 85.94 196 GLY A O 1
ATOM 1517 N N . PRO A 1 197 ? 4.251 -10.533 7.605 1.00 71.25 197 PRO A N 1
ATOM 1518 C CA . PRO A 1 197 ? 5.097 -11.611 8.088 1.00 71.25 197 PRO A CA 1
ATOM 1519 C C . PRO A 1 197 ? 5.121 -11.644 9.618 1.00 71.25 197 PRO A C 1
ATOM 1521 O O . PRO A 1 197 ? 4.996 -12.724 10.187 1.00 71.25 197 PRO A O 1
ATOM 1524 N N . GLU A 1 198 ? 5.148 -10.503 10.309 1.00 66.00 198 GLU A N 1
ATOM 1525 C CA . GLU A 1 198 ? 5.147 -10.469 11.780 1.00 66.00 198 GLU A CA 1
ATOM 1526 C C . GLU A 1 198 ? 3.878 -11.060 12.401 1.00 66.00 198 GLU A C 1
ATOM 1528 O O . GLU A 1 198 ? 3.940 -11.747 13.420 1.00 66.00 198 GLU A O 1
ATOM 1533 N N . ALA A 1 199 ? 2.729 -10.898 11.747 1.00 54.78 199 ALA A N 1
ATOM 1534 C CA . ALA A 1 199 ? 1.486 -11.513 12.194 1.00 54.78 199 ALA A CA 1
ATOM 1535 C C . ALA A 1 199 ? 1.416 -13.022 11.890 1.00 54.78 199 ALA A C 1
ATOM 1537 O O . ALA A 1 199 ? 0.579 -13.719 12.458 1.00 54.78 199 ALA A O 1
ATOM 1538 N N . THR A 1 200 ? 2.302 -13.565 11.050 1.00 49.03 200 THR A N 1
ATOM 1539 C CA . THR A 1 200 ? 2.428 -15.021 10.831 1.00 49.03 200 THR A CA 1
ATOM 1540 C C . THR A 1 200 ? 3.397 -15.701 11.807 1.00 49.03 200 THR A C 1
ATOM 1542 O O . THR A 1 200 ? 3.354 -16.921 11.964 1.00 49.03 200 THR A O 1
ATOM 1545 N N . HIS A 1 201 ? 4.199 -14.937 12.562 1.00 45.47 201 HIS A N 1
ATOM 1546 C CA . HIS A 1 201 ? 5.161 -15.458 13.548 1.00 45.47 201 HIS A CA 1
ATOM 1547 C C . HIS A 1 201 ? 4.524 -15.873 14.891 1.00 45.47 201 HIS A C 1
ATOM 1549 O O . HIS A 1 201 ? 5.218 -16.036 15.892 1.00 45.47 201 HIS A O 1
ATOM 1555 N N . PHE A 1 202 ? 3.218 -16.165 14.928 1.00 40.12 202 PHE A N 1
ATOM 1556 C CA . PHE A 1 202 ? 2.582 -16.811 16.090 1.00 40.12 202 PHE A CA 1
ATOM 1557 C C . PHE A 1 202 ? 3.041 -18.271 16.323 1.00 40.12 202 PHE A C 1
ATOM 1559 O O . PHE A 1 202 ? 2.514 -18.926 17.221 1.00 40.12 202 PHE A O 1
ATOM 1566 N N . GLY A 1 203 ? 4.005 -18.786 15.546 1.00 36.00 203 GLY A N 1
ATOM 1567 C CA . GLY A 1 203 ? 4.534 -20.152 15.668 1.00 36.00 203 GLY A CA 1
ATOM 1568 C C . GLY A 1 203 ? 6.040 -20.287 15.932 1.00 36.00 203 GLY A C 1
ATOM 1569 O O . GLY A 1 203 ? 6.447 -21.313 16.469 1.00 36.00 203 GLY A O 1
ATOM 1570 N N . ILE A 1 204 ? 6.880 -19.295 15.608 1.00 33.75 204 ILE A N 1
ATOM 1571 C CA . ILE A 1 204 ? 8.336 -19.367 15.842 1.00 33.75 204 ILE A CA 1
ATOM 1572 C C . ILE A 1 204 ? 8.827 -18.011 16.362 1.00 33.75 204 ILE A C 1
ATOM 1574 O O . ILE A 1 204 ? 8.817 -17.011 15.650 1.00 33.75 204 ILE A O 1
ATOM 1578 N N . LYS A 1 205 ? 9.250 -17.993 17.634 1.00 36.38 205 LYS A N 1
ATOM 1579 C CA . LYS A 1 205 ? 9.853 -16.838 18.313 1.00 36.38 205 LYS A CA 1
ATOM 1580 C C . LYS A 1 205 ? 11.167 -16.450 17.632 1.00 36.38 205 LYS A C 1
ATOM 1582 O O . LYS A 1 205 ? 12.185 -17.094 17.876 1.00 36.38 205 LYS A O 1
ATOM 1587 N N . ILE A 1 206 ? 11.178 -15.336 16.911 1.00 43.09 206 ILE A N 1
ATOM 1588 C CA . ILE A 1 206 ? 12.375 -14.495 16.843 1.00 43.09 206 ILE A CA 1
ATOM 1589 C C . ILE A 1 206 ? 12.201 -13.445 17.944 1.00 43.09 206 ILE A C 1
ATOM 1591 O O . ILE A 1 206 ? 11.191 -12.749 18.004 1.00 43.09 206 ILE A O 1
ATOM 1595 N N . LYS A 1 207 ? 13.130 -13.439 18.906 1.00 38.44 207 LYS A N 1
ATOM 1596 C CA . LYS A 1 207 ? 13.144 -12.517 20.047 1.00 38.44 207 LYS A CA 1
ATOM 1597 C C . LYS A 1 207 ? 13.534 -11.116 19.567 1.00 38.44 207 LYS A C 1
ATOM 1599 O O . LYS A 1 207 ? 14.684 -10.725 19.723 1.00 38.44 207 LYS A O 1
ATOM 1604 N N . GLU A 1 208 ? 12.583 -10.350 19.062 1.00 47.44 208 GLU A N 1
ATOM 1605 C CA . GLU A 1 208 ? 12.696 -8.892 19.048 1.00 47.44 208 GLU A CA 1
ATOM 1606 C C . GLU A 1 208 ? 11.465 -8.309 19.748 1.00 47.44 208 GLU A C 1
ATOM 1608 O O . GLU A 1 208 ? 10.326 -8.589 19.385 1.00 47.44 208 GLU A O 1
ATOM 1613 N N . ASN A 1 209 ? 11.692 -7.561 20.832 1.00 50.50 209 ASN A N 1
ATOM 1614 C CA . ASN A 1 209 ? 10.632 -6.884 21.581 1.00 50.50 209 ASN A CA 1
ATOM 1615 C C . ASN A 1 209 ? 10.308 -5.557 20.886 1.00 50.50 209 ASN A C 1
ATOM 1617 O O . ASN A 1 209 ? 10.693 -4.492 21.367 1.00 50.50 209 ASN A O 1
ATOM 1621 N N . ILE A 1 210 ? 9.626 -5.620 19.746 1.00 61.47 210 ILE A N 1
ATOM 1622 C CA . ILE A 1 210 ? 9.133 -4.431 19.046 1.00 61.47 210 ILE A CA 1
ATOM 1623 C C . ILE A 1 210 ? 7.672 -4.214 19.452 1.00 61.47 210 ILE A C 1
ATOM 1625 O O . ILE A 1 210 ? 6.840 -5.116 19.350 1.00 61.47 210 ILE A O 1
ATOM 1629 N N . ILE A 1 211 ? 7.366 -3.022 19.971 1.00 65.19 211 ILE A N 1
ATOM 1630 C CA . ILE A 1 211 ? 6.004 -2.606 20.327 1.00 65.19 211 ILE A CA 1
ATOM 1631 C C . ILE A 1 211 ? 5.622 -1.427 19.432 1.00 65.19 211 ILE A C 1
ATOM 1633 O O . ILE A 1 211 ? 6.033 -0.298 19.682 1.00 65.19 211 ILE A O 1
ATOM 1637 N N . GLU A 1 212 ? 4.798 -1.695 18.425 1.00 69.12 212 GLU A N 1
ATOM 1638 C CA . GLU A 1 212 ? 4.122 -0.680 17.609 1.00 69.12 212 GLU A CA 1
ATOM 1639 C C . GLU A 1 212 ? 2.760 -0.343 18.252 1.00 69.12 212 GLU A C 1
ATOM 1641 O O . GLU A 1 212 ? 2.014 -1.263 18.619 1.00 69.12 212 GLU A O 1
ATOM 1646 N N . LYS A 1 213 ? 2.442 0.949 18.426 1.00 59.66 213 LYS A N 1
ATOM 1647 C CA . LYS A 1 213 ? 1.214 1.447 19.078 1.00 59.66 213 LYS A CA 1
ATOM 1648 C C . LYS A 1 213 ? 0.407 2.355 18.161 1.00 59.66 213 LYS A C 1
ATOM 1650 O O . LYS A 1 213 ? 1.037 3.193 17.486 1.00 59.66 213 LYS A O 1
#

Secondary structure (DSSP, 8-state):
------SHHHHHHHHHHHS--EE---EEEEEEEEEEEEEEEEEEEEESSPPPTTEEEEEEEETTEEEEEEPS-S--SS----TTEEEEEETT-EEEEE--STT-SEEEEEGGG--TT-EEEEEETT-EEEEEEEEEEEEEEEEEEEEEEEEEETTEEEEEEEEEESSTT-EEEBTTS-EEEGGG--TT-EEEEEE-HHHH-SSS---------